Protein AF-A0A5C3P1W7-F1 (afdb_monomer)

Mean predicted aligned error: 14.36 Å

Radius of gyration: 23.78 Å; Cα contacts (8 Å, |Δi|>4): 185; chains: 1; bounding box: 47×32×97 Å

pLDDT: mean 70.29, std 18.57, range [37.0, 96.5]

Organism: NCBI:txid1314778

Structure (mmCIF, N/CA/C/O backbone):
data_AF-A0A5C3P1W7-F1
#
_entry.id   AF-A0A5C3P1W7-F1
#
loop_
_atom_site.group_PDB
_atom_site.id
_atom_site.type_symbol
_atom_site.label_atom_id
_atom_site.label_alt_id
_atom_site.label_comp_id
_atom_site.label_asym_id
_atom_site.label_entity_id
_atom_site.label_seq_id
_atom_site.pdbx_PDB_ins_code
_atom_site.Cartn_x
_atom_site.Cartn_y
_atom_site.Cartn_z
_atom_site.occupancy
_atom_site.B_iso_or_equiv
_atom_site.auth_seq_id
_atom_site.auth_comp_id
_atom_site.auth_asym_id
_atom_site.auth_atom_id
_atom_site.pdbx_PDB_model_num
ATOM 1 N N . MET A 1 1 ? -23.174 -15.021 49.043 1.00 41.97 1 MET A N 1
ATOM 2 C CA . MET A 1 1 ? -22.801 -13.733 48.425 1.00 41.97 1 MET A CA 1
ATOM 3 C C . MET A 1 1 ? -22.084 -14.076 47.130 1.00 41.97 1 MET A C 1
ATOM 5 O O . MET A 1 1 ? -20.875 -14.261 47.128 1.00 41.97 1 MET A O 1
ATOM 9 N N . GLU A 1 2 ? -22.850 -14.358 46.077 1.00 42.12 2 GLU A N 1
ATOM 10 C CA . GLU A 1 2 ? -22.291 -14.835 44.809 1.00 42.12 2 GLU A CA 1
ATOM 11 C C . GLU A 1 2 ? -21.774 -13.647 44.000 1.00 42.12 2 GLU A C 1
ATOM 13 O O . GLU A 1 2 ? -22.526 -12.762 43.597 1.00 42.12 2 GLU A O 1
ATOM 18 N N . LEU A 1 3 ? -20.458 -13.612 43.798 1.00 47.16 3 LEU A N 1
ATOM 19 C CA . LEU A 1 3 ? -19.804 -12.681 42.891 1.00 47.16 3 LEU A CA 1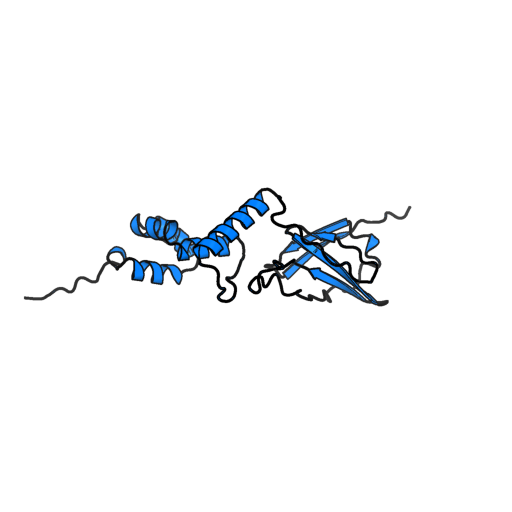
ATOM 20 C C . LEU A 1 3 ? -20.098 -13.134 41.458 1.00 47.16 3 LEU A C 1
ATOM 22 O O . LEU A 1 3 ? -19.344 -13.920 40.883 1.00 47.16 3 LEU A O 1
ATOM 26 N N . HIS A 1 4 ? -21.191 -12.644 40.873 1.00 50.31 4 HIS A N 1
ATOM 27 C CA . HIS A 1 4 ? -21.407 -12.747 39.434 1.00 50.31 4 HIS A CA 1
ATOM 28 C C . HIS A 1 4 ? -20.248 -12.047 38.711 1.00 50.31 4 HIS A C 1
ATOM 30 O O . HIS A 1 4 ? -20.208 -10.822 38.606 1.00 50.31 4 HIS A O 1
ATOM 36 N N . HIS A 1 5 ? -19.292 -12.831 38.210 1.00 58.75 5 HIS A N 1
ATOM 37 C CA . HIS A 1 5 ? -18.279 -12.359 37.273 1.00 58.75 5 HIS A CA 1
ATOM 38 C C . HIS A 1 5 ? -18.985 -11.953 35.979 1.00 58.75 5 HIS A C 1
ATOM 40 O O . HIS A 1 5 ? -19.260 -12.779 35.106 1.00 58.75 5 HIS A O 1
ATOM 46 N N . ARG A 1 6 ? -19.323 -10.667 35.872 1.00 70.31 6 ARG A N 1
ATOM 47 C CA . ARG A 1 6 ? -19.793 -10.070 34.626 1.00 70.31 6 ARG A CA 1
ATOM 48 C C . ARG A 1 6 ? -18.659 -10.230 33.615 1.00 70.31 6 ARG A C 1
ATOM 50 O O . ARG A 1 6 ? -17.555 -9.745 33.850 1.00 70.31 6 ARG A O 1
ATOM 57 N N . ARG A 1 7 ? -18.901 -10.961 32.524 1.00 64.25 7 ARG A N 1
ATOM 58 C CA . ARG A 1 7 ? -17.924 -11.039 31.433 1.00 64.25 7 ARG A CA 1
AT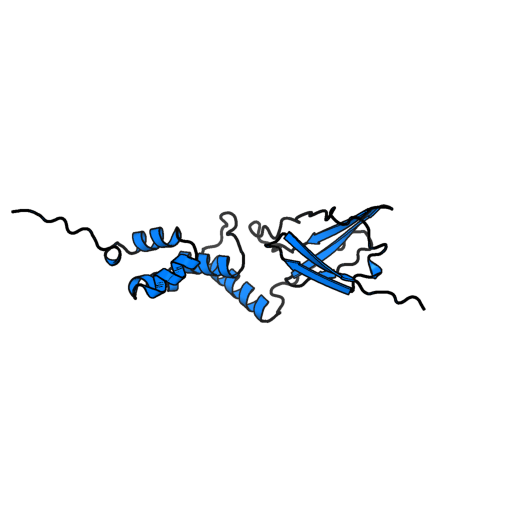OM 59 C C . ARG A 1 7 ? -17.713 -9.618 30.906 1.00 64.25 7 ARG A C 1
ATOM 61 O O . ARG A 1 7 ? -18.725 -8.962 30.642 1.00 64.25 7 ARG A O 1
ATOM 68 N N . PRO A 1 8 ? -16.463 -9.145 30.769 1.00 62.50 8 PRO A N 1
ATOM 69 C CA . PRO A 1 8 ? -16.220 -7.831 30.205 1.00 62.50 8 PRO A CA 1
ATOM 70 C C . PRO A 1 8 ? -16.803 -7.811 28.796 1.00 62.50 8 PRO A C 1
ATOM 72 O O . PRO A 1 8 ? -16.546 -8.706 27.983 1.00 62.50 8 PRO A O 1
ATOM 75 N N . VAL A 1 9 ? -17.647 -6.820 28.532 1.00 81.75 9 VAL A N 1
ATOM 76 C CA . VAL A 1 9 ? -18.176 -6.597 27.188 1.00 81.75 9 VAL A CA 1
ATOM 77 C C . VAL A 1 9 ? -16.981 -6.246 26.301 1.00 81.75 9 VAL A C 1
ATOM 79 O O . VAL A 1 9 ? -16.058 -5.579 26.755 1.00 81.75 9 VAL A O 1
ATOM 82 N N . PHE A 1 10 ? -16.955 -6.683 25.040 1.00 84.12 10 PHE A N 1
ATOM 83 C CA . PHE A 1 10 ? -15.825 -6.413 24.135 1.00 84.12 10 PHE A CA 1
ATOM 84 C C . PHE A 1 10 ? -15.417 -4.926 24.133 1.00 84.12 10 PHE A C 1
ATOM 86 O O . PHE A 1 10 ? -14.241 -4.589 24.190 1.00 84.12 10 PHE A O 1
ATOM 93 N N . SER A 1 11 ? -16.403 -4.027 24.194 1.00 80.31 11 SER A N 1
ATOM 94 C CA . SER A 1 11 ? -16.227 -2.576 24.282 1.00 80.31 11 SER A CA 1
ATOM 95 C C . SER A 1 11 ? -15.725 -2.044 25.630 1.00 80.31 11 SER A C 1
ATOM 97 O O . SER A 1 11 ? -15.621 -0.831 25.761 1.00 80.31 11 SER A O 1
ATOM 99 N N . GLU A 1 12 ? -15.469 -2.885 26.628 1.00 88.00 12 GLU A N 1
ATOM 100 C CA . GLU A 1 12 ? -14.908 -2.536 27.946 1.00 88.00 12 GLU A CA 1
ATOM 101 C C . GLU A 1 12 ? -13.419 -2.909 28.049 1.00 88.00 12 GLU A C 1
ATOM 103 O O . GLU A 1 12 ? -12.746 -2.495 28.989 1.00 88.00 12 GLU A O 1
ATOM 108 N N . LEU A 1 13 ? -12.878 -3.640 27.066 1.00 91.31 13 LEU A N 1
ATOM 109 C CA . LEU A 1 13 ? -11.451 -3.959 26.991 1.00 91.31 13 LEU A CA 1
ATOM 110 C C . LEU A 1 13 ? -10.587 -2.690 26.943 1.00 91.31 13 LEU A C 1
ATOM 112 O O . LEU A 1 13 ? -11.024 -1.641 26.461 1.00 91.31 13 LEU A O 1
ATOM 116 N N . ALA A 1 14 ? -9.344 -2.792 27.417 1.00 93.75 14 ALA A N 1
ATOM 117 C CA . ALA A 1 14 ? -8.348 -1.734 27.272 1.00 93.75 14 ALA A CA 1
ATOM 118 C C . ALA A 1 14 ? -8.080 -1.430 25.788 1.00 93.75 14 ALA A C 1
ATOM 120 O O . ALA A 1 14 ? -8.239 -2.297 24.924 1.00 93.75 14 ALA A O 1
ATOM 121 N N . THR A 1 15 ? -7.697 -0.190 25.487 1.00 94.31 15 THR A N 1
ATOM 122 C CA . THR A 1 15 ? -7.492 0.266 24.105 1.00 94.31 15 THR A CA 1
ATOM 123 C C . THR A 1 15 ? -6.413 -0.545 23.395 1.00 94.31 15 THR A C 1
ATOM 125 O O . THR A 1 15 ? -6.621 -0.949 22.260 1.00 94.31 15 THR A O 1
ATOM 128 N N . GLU A 1 16 ? -5.325 -0.888 24.078 1.00 94.06 16 GLU A N 1
ATOM 129 C CA . GLU A 1 16 ? -4.221 -1.681 23.534 1.00 94.06 16 GLU A CA 1
ATOM 130 C C . GLU A 1 16 ? -4.678 -3.085 23.122 1.00 94.06 16 GLU A C 1
ATOM 132 O O . GLU A 1 16 ? -4.253 -3.612 22.093 1.00 94.06 16 GLU A O 1
ATOM 137 N N . LEU A 1 17 ? -5.582 -3.688 23.903 1.00 95.12 17 LEU A N 1
ATOM 138 C CA . LEU A 1 17 ? -6.152 -4.999 23.592 1.00 95.12 17 LEU A CA 1
ATOM 139 C C . LEU A 1 17 ? -7.103 -4.919 22.402 1.00 95.12 17 LEU A C 1
ATOM 141 O O . LEU A 1 17 ? -7.063 -5.789 21.537 1.00 95.12 17 LEU A O 1
ATOM 145 N N . LEU A 1 18 ? -7.933 -3.874 22.339 1.00 95.25 18 LEU A N 1
ATOM 146 C CA . LEU A 1 18 ? -8.805 -3.647 21.191 1.00 95.25 18 LEU A CA 1
ATOM 147 C C . LEU A 1 18 ? -7.996 -3.419 19.921 1.00 95.25 18 LEU A C 1
ATOM 149 O O . LEU A 1 18 ? -8.260 -4.097 18.936 1.00 95.25 18 LEU A O 1
ATOM 153 N N . THR A 1 19 ? -6.997 -2.534 19.949 1.00 95.25 19 THR A N 1
ATOM 154 C CA . THR A 1 19 ? -6.104 -2.303 18.810 1.00 95.25 19 THR A CA 1
ATOM 155 C C . THR A 1 19 ? -5.480 -3.616 18.367 1.00 95.25 19 THR A C 1
ATOM 157 O O . THR A 1 19 ? -5.639 -3.974 17.209 1.00 95.25 19 THR A O 1
ATOM 160 N N . LYS A 1 20 ? -4.886 -4.391 19.286 1.00 95.50 20 LYS A N 1
ATOM 161 C CA . LYS A 1 20 ? -4.270 -5.679 18.947 1.00 95.50 20 LYS A CA 1
ATOM 162 C C . LYS A 1 20 ? -5.251 -6.646 18.282 1.00 95.50 20 LYS A C 1
ATOM 164 O O . LYS A 1 20 ? -4.897 -7.270 17.295 1.00 95.50 20 LYS A O 1
ATOM 169 N N . ILE A 1 21 ? -6.479 -6.761 18.791 1.00 95.75 21 ILE A N 1
ATOM 170 C CA . ILE A 1 21 ? -7.508 -7.624 18.188 1.00 95.75 21 ILE A CA 1
ATOM 171 C C . ILE A 1 21 ? -7.890 -7.123 16.792 1.00 95.75 21 ILE A C 1
ATOM 173 O O . ILE A 1 21 ? -7.999 -7.917 15.863 1.00 95.75 21 ILE A O 1
ATOM 177 N N . LEU A 1 22 ? -8.084 -5.812 16.637 1.00 96.25 22 LEU A N 1
ATOM 178 C CA . LEU A 1 22 ? -8.422 -5.200 15.355 1.00 96.25 22 LEU A CA 1
ATOM 179 C C . LEU A 1 22 ? -7.285 -5.368 14.333 1.00 96.25 22 LEU A C 1
ATOM 181 O O . LEU A 1 22 ? -7.562 -5.624 13.165 1.00 96.25 22 LEU A O 1
ATOM 185 N N . SER A 1 23 ? -6.020 -5.302 14.754 1.00 95.31 23 SER A N 1
ATOM 186 C CA . SER A 1 23 ? -4.855 -5.482 13.879 1.00 95.31 23 SER A CA 1
ATOM 187 C C . SER A 1 23 ? -4.818 -6.858 13.207 1.00 95.31 23 SER A C 1
ATOM 189 O O . SER A 1 23 ? -4.300 -6.968 12.095 1.00 95.31 23 SER A O 1
ATOM 191 N N . GLU A 1 24 ? -5.404 -7.886 13.825 1.00 96.19 24 GLU A N 1
ATOM 192 C CA . GLU A 1 24 ? -5.493 -9.246 13.271 1.00 96.19 24 GLU A CA 1
ATOM 193 C C . GLU A 1 24 ? -6.613 -9.404 12.227 1.00 96.19 24 GLU A C 1
ATOM 195 O O . GLU A 1 24 ? -6.631 -10.374 11.470 1.00 96.19 24 GLU A O 1
ATOM 200 N N . LEU A 1 25 ? -7.551 -8.456 12.143 1.00 95.88 25 LEU A N 1
ATOM 201 C CA . LEU A 1 25 ? -8.650 -8.511 11.179 1.00 95.88 25 LEU A CA 1
ATOM 202 C C . LEU A 1 25 ? -8.183 -8.112 9.774 1.00 95.88 25 LEU A C 1
ATOM 204 O O . LEU A 1 25 ? -7.250 -7.325 9.605 1.00 95.88 25 LEU A O 1
ATOM 208 N N . ASN A 1 26 ? -8.853 -8.626 8.742 1.00 92.69 26 ASN A N 1
ATOM 209 C CA . ASN A 1 26 ? -8.710 -8.084 7.389 1.00 92.69 26 ASN A CA 1
ATOM 210 C C . ASN A 1 26 ? -9.402 -6.707 7.289 1.00 92.69 26 ASN A C 1
ATOM 212 O O . ASN A 1 26 ? -10.219 -6.333 8.137 1.00 92.69 26 ASN A O 1
ATOM 216 N N . VAL A 1 27 ? -9.087 -5.941 6.243 1.00 92.94 27 VAL A N 1
ATOM 217 C CA . VAL A 1 27 ? -9.623 -4.581 6.077 1.00 92.94 27 VAL A CA 1
ATOM 218 C C . VAL A 1 27 ? -11.140 -4.575 5.879 1.00 92.94 27 VAL A C 1
ATOM 220 O O . VAL A 1 27 ? -11.825 -3.705 6.422 1.00 92.94 27 VAL A O 1
ATOM 223 N N . GLY A 1 28 ? -11.700 -5.589 5.215 1.00 93.69 28 GLY A N 1
ATOM 224 C CA . GLY A 1 28 ? -13.149 -5.766 5.099 1.00 93.69 28 GLY A CA 1
ATOM 225 C C . GLY A 1 28 ? -13.845 -5.832 6.463 1.00 93.69 28 GLY A C 1
ATOM 226 O O . GLY A 1 28 ? -14.814 -5.112 6.709 1.00 93.69 28 GLY A O 1
ATOM 227 N N . ASP A 1 29 ? -13.321 -6.617 7.395 1.00 95.94 29 ASP A N 1
ATOM 228 C CA . ASP A 1 29 ? -13.872 -6.737 8.743 1.00 95.94 29 ASP A CA 1
ATOM 229 C C . ASP A 1 29 ? -13.615 -5.481 9.588 1.00 95.94 29 ASP A C 1
ATOM 231 O O . ASP A 1 29 ? -14.515 -5.042 10.308 1.00 95.94 29 ASP A O 1
ATOM 235 N N . LEU A 1 30 ? -12.472 -4.806 9.420 1.00 96.12 30 LEU A N 1
ATOM 236 C CA . LEU A 1 30 ? -12.224 -3.495 10.037 1.00 96.12 30 LEU A CA 1
ATOM 237 C C . LEU A 1 30 ? -13.272 -2.453 9.626 1.00 96.12 30 LEU A C 1
ATOM 239 O O . LEU A 1 30 ? -13.799 -1.725 10.474 1.00 96.12 30 LEU A O 1
ATOM 243 N N . THR A 1 31 ? -13.637 -2.396 8.340 1.00 95.50 31 THR A N 1
ATOM 244 C CA . THR A 1 31 ? -14.680 -1.464 7.877 1.00 95.50 31 THR A CA 1
ATOM 245 C C . THR A 1 31 ? -16.048 -1.779 8.480 1.00 95.50 31 THR A C 1
ATOM 247 O O . THR A 1 31 ? -16.808 -0.860 8.796 1.00 95.50 31 THR A O 1
ATOM 250 N N . ARG A 1 32 ? -16.358 -3.059 8.722 1.00 96.44 32 ARG A N 1
ATOM 251 C CA . ARG A 1 32 ? -17.569 -3.469 9.447 1.00 96.44 32 ARG A CA 1
ATOM 252 C C . ARG A 1 32 ? -17.505 -3.042 10.911 1.00 96.44 32 ARG A C 1
ATOM 254 O O . ARG A 1 32 ? -18.485 -2.490 11.406 1.00 96.44 32 ARG A O 1
ATOM 261 N N . CYS A 1 33 ? -16.360 -3.195 11.581 1.00 94.81 33 CYS A N 1
ATOM 262 C CA . CYS A 1 33 ? -16.160 -2.756 12.966 1.00 94.81 33 CYS A CA 1
ATOM 263 C C . CYS A 1 33 ? -16.427 -1.256 13.161 1.00 94.81 33 CYS A C 1
ATOM 265 O O . CYS A 1 33 ? -17.047 -0.881 14.159 1.00 94.81 33 CYS A O 1
ATOM 267 N N . LYS A 1 34 ? -16.067 -0.402 12.189 1.00 95.25 34 LYS A N 1
ATOM 268 C CA . LYS A 1 34 ? -16.398 1.040 12.216 1.00 95.25 34 LYS A CA 1
ATOM 269 C C . LYS A 1 34 ? -17.899 1.314 12.348 1.00 95.25 34 LYS A C 1
ATOM 271 O O . LYS A 1 34 ? -18.298 2.348 12.871 1.00 95.25 34 LYS A O 1
ATOM 276 N N . ARG A 1 35 ? -18.745 0.398 11.875 1.00 96.00 35 ARG A N 1
ATOM 277 C CA . ARG A 1 35 ? -20.208 0.540 11.882 1.00 96.00 35 ARG A CA 1
ATOM 278 C C . ARG A 1 35 ? -20.867 -0.033 13.137 1.00 96.00 35 ARG A C 1
ATOM 280 O O . ARG A 1 35 ? -22.064 0.156 13.312 1.00 96.00 35 ARG A O 1
ATOM 287 N N . VAL A 1 36 ? -20.113 -0.726 13.995 1.00 94.56 36 VAL A N 1
ATOM 288 C CA . VAL A 1 36 ? -20.648 -1.375 15.203 1.00 94.56 36 VAL A CA 1
ATOM 289 C C . VAL A 1 36 ? -20.868 -0.361 16.322 1.00 94.56 36 VAL A C 1
ATOM 291 O O . VAL A 1 36 ? -21.953 -0.301 16.894 1.00 94.56 36 VAL A O 1
ATOM 294 N N . CYS A 1 37 ? -19.848 0.435 16.660 1.00 94.19 37 CYS A N 1
ATOM 295 C CA . CYS A 1 37 ? -19.968 1.469 17.688 1.00 94.19 37 CYS A CA 1
ATOM 296 C C . CYS A 1 37 ? -18.934 2.591 17.519 1.00 94.19 37 CYS A C 1
ATOM 298 O O . CYS A 1 37 ? -17.912 2.426 16.849 1.00 94.19 37 CYS A O 1
ATOM 300 N N . ARG A 1 38 ? -19.179 3.728 18.189 1.00 94.69 38 ARG A N 1
ATOM 301 C CA . ARG A 1 38 ? -18.319 4.920 18.108 1.00 94.69 38 ARG A CA 1
ATOM 302 C C . ARG A 1 38 ? -16.879 4.641 18.543 1.00 94.69 38 ARG A C 1
ATOM 304 O O . ARG A 1 38 ? -15.964 5.079 17.864 1.00 94.69 38 ARG A O 1
ATOM 311 N N . ARG A 1 39 ? -16.684 3.854 19.608 1.00 94.50 39 ARG A N 1
ATOM 312 C CA . ARG A 1 39 ? -15.351 3.513 20.134 1.00 94.50 39 ARG A CA 1
ATOM 313 C C . ARG A 1 39 ? -14.510 2.731 19.120 1.00 94.50 39 ARG A C 1
ATOM 315 O O . ARG A 1 39 ? -13.334 3.025 18.948 1.00 94.50 39 ARG A O 1
ATOM 322 N N . LEU A 1 40 ? -15.103 1.746 18.440 1.00 94.88 40 LEU A N 1
ATOM 323 C CA . LEU A 1 40 ? -14.394 0.981 17.409 1.00 94.88 40 LEU A CA 1
ATOM 324 C C . LEU A 1 40 ? -14.122 1.836 16.174 1.00 94.88 40 LEU A C 1
ATOM 326 O O . LEU A 1 40 ? -13.032 1.759 15.621 1.00 94.88 40 LEU A O 1
ATOM 330 N N . ASN A 1 41 ? -15.069 2.690 15.778 1.00 95.94 41 ASN A N 1
ATOM 331 C CA . ASN A 1 41 ? -14.823 3.656 14.713 1.00 95.94 41 ASN A CA 1
ATOM 332 C C . ASN A 1 41 ? -13.643 4.577 15.043 1.00 95.94 41 ASN A C 1
ATOM 334 O O . ASN A 1 41 ? -12.737 4.699 14.230 1.00 95.94 41 ASN A O 1
ATOM 338 N N . GLU A 1 42 ? -13.639 5.179 16.236 1.00 96.31 42 GLU A N 1
ATOM 339 C CA . GLU A 1 42 ? -12.565 6.052 16.718 1.00 96.31 42 GLU A CA 1
ATOM 340 C C . GLU A 1 42 ? -11.211 5.335 16.671 1.00 96.31 42 GLU A C 1
ATOM 342 O O . GLU A 1 42 ? -10.270 5.872 16.097 1.00 96.31 42 GLU A O 1
ATOM 347 N N . LEU A 1 43 ? -11.115 4.101 17.177 1.00 95.94 43 LEU A N 1
ATOM 348 C CA . LEU A 1 43 ? -9.869 3.329 17.117 1.00 95.94 43 LEU A CA 1
ATOM 349 C C . LEU A 1 43 ? -9.404 3.088 15.681 1.00 95.94 43 LEU A C 1
ATOM 351 O O . LEU A 1 43 ? -8.256 3.378 15.362 1.00 95.94 43 LEU A O 1
ATOM 355 N N . VAL A 1 44 ? -10.290 2.625 14.796 1.00 96.19 44 VAL A N 1
ATOM 356 C CA . VAL A 1 44 ? -9.920 2.310 13.407 1.00 96.19 44 VAL A CA 1
ATOM 357 C C . VAL A 1 44 ? -9.452 3.551 12.638 1.00 96.19 44 VAL A C 1
ATOM 359 O O . VAL A 1 44 ? -8.580 3.434 11.784 1.00 96.19 44 VAL A O 1
ATOM 362 N N . ILE A 1 45 ? -10.002 4.737 12.923 1.00 95.44 45 ILE A N 1
ATOM 363 C CA . ILE A 1 45 ? -9.633 5.970 12.204 1.00 95.44 45 ILE A CA 1
ATOM 364 C C . ILE A 1 45 ? -8.504 6.775 12.862 1.00 95.44 45 ILE A C 1
ATOM 366 O O . ILE A 1 45 ? -8.048 7.744 12.259 1.00 95.44 45 ILE A O 1
ATOM 370 N N . THR A 1 46 ? -8.083 6.438 14.085 1.00 95.31 46 THR A N 1
ATOM 371 C CA . THR A 1 46 ? -7.041 7.190 14.817 1.00 95.31 46 THR A CA 1
ATOM 372 C C . THR A 1 46 ? -5.781 6.380 15.085 1.00 95.31 46 THR A C 1
ATOM 374 O O . THR A 1 46 ? -4.699 6.965 15.161 1.00 95.31 46 THR A O 1
ATOM 377 N N . ASP A 1 47 ? -5.888 5.057 15.212 1.00 96.50 47 ASP A N 1
ATOM 378 C CA . ASP A 1 47 ? -4.734 4.201 15.446 1.00 96.50 47 ASP A CA 1
ATOM 379 C C . ASP A 1 47 ? -3.853 4.116 14.196 1.00 96.50 47 ASP A C 1
ATOM 381 O O . ASP A 1 47 ? -4.300 3.765 13.102 1.00 96.50 47 ASP A O 1
ATOM 385 N N . LEU A 1 48 ? -2.571 4.426 14.372 1.00 95.31 48 LEU A N 1
ATOM 386 C CA . LEU A 1 48 ? -1.617 4.529 13.274 1.00 95.31 48 LEU A CA 1
ATOM 387 C C . LEU A 1 48 ? -1.375 3.183 12.577 1.00 95.31 48 LEU A C 1
ATOM 389 O O . LEU A 1 48 ? -1.187 3.153 11.363 1.00 95.31 48 LEU A O 1
ATOM 393 N N . SER A 1 49 ? -1.396 2.076 13.326 1.00 94.25 49 SER A N 1
ATOM 394 C CA . SER A 1 49 ? -1.177 0.735 12.776 1.00 94.25 49 SER A CA 1
ATOM 395 C C . SER A 1 49 ? -2.369 0.263 11.951 1.00 94.25 49 SER A C 1
ATOM 397 O O . SER A 1 49 ? -2.184 -0.296 10.869 1.00 94.25 49 SER A O 1
ATOM 399 N N . LEU A 1 50 ? -3.588 0.562 12.410 1.00 96.44 50 LEU A N 1
ATOM 400 C CA . LEU A 1 50 ? -4.815 0.246 11.683 1.00 96.44 50 LEU A CA 1
ATOM 401 C C . LEU A 1 50 ? -4.933 1.093 10.414 1.00 96.44 50 LEU A C 1
ATOM 403 O O . LEU A 1 50 ? -5.185 0.543 9.345 1.00 96.44 50 LEU A O 1
ATOM 407 N N . LEU A 1 51 ? -4.671 2.401 10.505 1.00 95.56 51 LEU A N 1
ATOM 408 C CA . LEU A 1 51 ? -4.639 3.287 9.340 1.00 95.56 51 LEU A CA 1
ATOM 409 C C . LEU A 1 51 ? -3.608 2.824 8.309 1.00 95.56 51 LEU A C 1
ATOM 411 O O . LEU A 1 51 ? -3.926 2.729 7.128 1.00 95.56 51 LEU A O 1
ATOM 415 N N . TYR A 1 52 ? -2.394 2.494 8.751 1.00 94.62 52 TYR A N 1
ATOM 416 C CA . TYR A 1 52 ? -1.344 2.013 7.859 1.00 94.62 52 TYR A CA 1
ATOM 417 C C . TYR A 1 52 ? -1.730 0.716 7.149 1.00 94.62 52 TYR A C 1
ATOM 419 O O . TYR A 1 52 ? -1.568 0.609 5.935 1.00 94.62 52 TYR A O 1
ATOM 427 N N . LYS A 1 53 ? -2.311 -0.241 7.879 1.00 93.44 53 LYS A N 1
ATOM 428 C CA . LYS A 1 53 ? -2.828 -1.483 7.300 1.00 93.44 53 LYS A CA 1
ATOM 429 C C . LYS A 1 53 ? -3.908 -1.224 6.246 1.00 93.44 53 LYS A C 1
ATOM 431 O O . LYS A 1 53 ? -3.874 -1.845 5.190 1.00 93.44 53 LYS A O 1
ATOM 436 N N . MET A 1 54 ? -4.843 -0.313 6.516 1.00 92.94 54 MET A N 1
ATOM 437 C CA . MET A 1 54 ? -5.899 0.040 5.561 1.00 92.94 54 MET A CA 1
ATOM 438 C C . MET A 1 54 ? -5.341 0.697 4.294 1.00 92.94 54 MET A C 1
ATOM 440 O O . MET A 1 54 ? -5.795 0.390 3.200 1.00 92.94 54 MET A O 1
ATOM 444 N N . GLU A 1 55 ? -4.354 1.579 4.429 1.00 89.62 55 GLU A N 1
ATOM 445 C CA . GLU A 1 5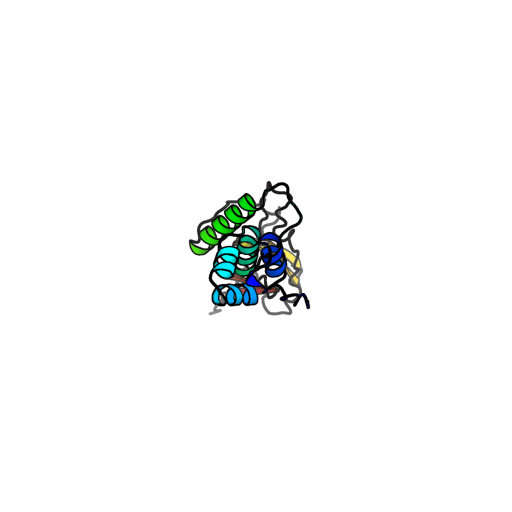5 ? -3.741 2.283 3.293 1.00 89.62 55 GLU A CA 1
ATOM 446 C C . GLU A 1 55 ? -2.888 1.350 2.429 1.00 89.62 55 GLU A C 1
ATOM 448 O O . GLU A 1 55 ? -2.838 1.512 1.212 1.00 89.62 55 GLU A O 1
ATOM 453 N N . LEU A 1 56 ? -2.238 0.354 3.043 1.00 86.81 56 LEU A N 1
ATOM 454 C CA . LEU A 1 56 ? -1.522 -0.696 2.317 1.00 86.81 56 LEU A CA 1
ATOM 455 C C . LEU A 1 56 ? -2.482 -1.554 1.490 1.00 86.81 56 LEU A C 1
ATOM 457 O O . LEU A 1 56 ? -2.234 -1.766 0.308 1.00 86.81 56 LEU A O 1
ATOM 461 N N . ASP A 1 57 ? -3.585 -1.995 2.095 1.00 85.44 57 ASP A N 1
ATOM 462 C CA . ASP A 1 57 ? -4.612 -2.805 1.433 1.00 85.44 57 ASP A CA 1
ATOM 463 C C . ASP A 1 57 ? -5.259 -2.053 0.261 1.00 85.44 57 ASP A C 1
ATOM 465 O O . ASP A 1 57 ? -5.322 -2.580 -0.845 1.00 85.44 57 ASP A O 1
ATOM 469 N N . LEU A 1 58 ? -5.623 -0.777 0.461 1.00 79.12 58 LEU A N 1
ATOM 470 C CA . LEU A 1 58 ? -6.146 0.091 -0.603 1.00 79.12 58 LEU A CA 1
ATOM 471 C C . LEU A 1 58 ? -5.166 0.269 -1.770 1.00 79.12 58 LEU A C 1
ATOM 473 O O . LEU A 1 58 ? -5.594 0.441 -2.908 1.00 79.12 58 LEU A O 1
ATOM 477 N N . ALA A 1 59 ? -3.862 0.251 -1.492 1.00 75.88 59 ALA A N 1
ATOM 478 C CA . ALA A 1 59 ? -2.818 0.398 -2.499 1.00 75.88 59 ALA A CA 1
ATOM 479 C C . ALA A 1 59 ? -2.369 -0.935 -3.131 1.00 75.88 59 ALA A C 1
ATOM 481 O O . ALA A 1 59 ? -1.445 -0.913 -3.952 1.00 75.88 59 ALA A O 1
ATOM 482 N N . GLY A 1 60 ? -2.942 -2.076 -2.722 1.00 73.62 60 GLY A N 1
ATOM 483 C CA . GLY A 1 60 ? -2.496 -3.406 -3.155 1.00 73.62 60 GLY A CA 1
ATOM 484 C C . GLY A 1 60 ? -1.062 -3.728 -2.710 1.00 73.62 60 GLY A C 1
ATOM 485 O O . GLY A 1 60 ? -0.295 -4.364 -3.434 1.00 73.62 60 GLY A O 1
ATOM 486 N N . MET A 1 61 ? -0.639 -3.218 -1.550 1.00 76.88 61 MET A N 1
ATOM 487 C CA . MET A 1 61 ? 0.742 -3.289 -1.066 1.00 76.88 61 MET A CA 1
ATOM 488 C C . MET A 1 61 ? 0.895 -4.180 0.163 1.00 76.88 61 MET A C 1
ATOM 490 O O . MET A 1 61 ? 0.050 -4.216 1.052 1.00 76.88 61 MET A O 1
ATOM 494 N N . ILE A 1 62 ? 2.043 -4.850 0.244 1.00 78.75 62 ILE A N 1
ATOM 495 C CA . ILE A 1 62 ? 2.459 -5.628 1.413 1.00 78.75 62 ILE A CA 1
ATOM 496 C C . ILE A 1 62 ? 3.557 -4.858 2.133 1.00 78.75 62 ILE A C 1
ATOM 498 O O . ILE A 1 62 ? 4.435 -4.271 1.493 1.00 78.75 62 ILE A O 1
ATOM 502 N N . ASP A 1 63 ? 3.512 -4.870 3.466 1.00 81.94 63 ASP A N 1
ATOM 503 C CA . ASP A 1 63 ? 4.548 -4.219 4.246 1.00 81.94 63 ASP A CA 1
ATOM 504 C C . ASP A 1 63 ? 5.911 -4.897 4.045 1.00 81.94 63 ASP A C 1
ATOM 506 O O . ASP A 1 63 ? 6.050 -6.115 4.169 1.00 81.94 63 ASP A O 1
ATOM 510 N N . GLY A 1 64 ? 6.922 -4.094 3.723 1.00 77.06 64 GLY A N 1
ATOM 511 C CA . GLY A 1 64 ? 8.289 -4.569 3.541 1.00 77.06 64 GLY A CA 1
ATOM 512 C C . GLY A 1 64 ? 8.970 -4.945 4.865 1.00 77.06 64 GLY A C 1
ATOM 513 O O . GLY A 1 64 ? 8.448 -4.646 5.944 1.00 77.06 64 GLY A O 1
ATOM 514 N N . PRO A 1 65 ? 10.168 -5.560 4.805 1.00 75.62 65 PRO A N 1
ATOM 515 C CA . PRO A 1 65 ? 10.952 -5.882 5.995 1.00 75.62 65 PRO A CA 1
ATOM 516 C C . PRO A 1 65 ? 11.175 -4.645 6.872 1.00 75.62 65 PRO A C 1
ATOM 518 O O . PRO A 1 65 ? 11.214 -3.515 6.378 1.00 75.62 65 PRO A O 1
ATOM 521 N N . ALA A 1 66 ? 11.336 -4.872 8.180 1.00 68.94 66 ALA A N 1
ATOM 522 C CA . ALA A 1 66 ? 11.519 -3.807 9.158 1.00 68.94 66 ALA A CA 1
ATOM 523 C C . ALA A 1 66 ? 12.676 -2.882 8.745 1.00 68.94 66 ALA A C 1
ATOM 525 O O . ALA A 1 66 ? 13.840 -3.279 8.707 1.00 68.94 66 ALA A O 1
ATOM 526 N N . GLY A 1 67 ? 12.321 -1.649 8.393 1.00 68.94 67 GLY A N 1
ATOM 527 C CA . GLY A 1 67 ? 13.258 -0.585 8.066 1.00 68.94 67 GLY A CA 1
ATOM 528 C C . GLY A 1 67 ? 13.577 0.298 9.262 1.00 68.94 67 GLY A C 1
ATOM 529 O O . GLY A 1 67 ? 12.967 0.183 10.319 1.00 68.94 67 GLY A O 1
ATOM 530 N N . GLY A 1 68 ? 14.480 1.258 9.061 1.00 72.12 68 GLY A N 1
ATOM 531 C CA . GLY A 1 68 ? 14.763 2.301 10.055 1.00 72.12 68 GLY A CA 1
ATOM 532 C C . GLY A 1 68 ? 13.724 3.430 10.119 1.00 72.12 68 GLY A C 1
ATOM 533 O O . GLY A 1 68 ? 13.870 4.335 10.934 1.00 72.12 68 GLY A O 1
ATOM 534 N N . ALA A 1 69 ? 12.705 3.429 9.254 1.00 78.19 69 ALA A N 1
ATOM 535 C CA . ALA A 1 69 ? 11.686 4.476 9.232 1.00 78.19 69 ALA A CA 1
ATOM 536 C C . ALA A 1 69 ? 10.550 4.167 10.215 1.00 78.19 69 ALA A C 1
ATOM 538 O O . ALA A 1 69 ? 9.986 3.073 10.188 1.00 78.19 69 ALA A O 1
ATOM 539 N N . ASP A 1 70 ? 10.181 5.160 11.024 1.00 89.38 70 ASP A N 1
ATOM 540 C CA . ASP A 1 70 ? 9.020 5.080 11.910 1.00 89.38 70 ASP A CA 1
ATOM 541 C C . ASP A 1 70 ? 7.709 4.890 11.126 1.00 89.38 70 ASP A C 1
ATOM 543 O O . ASP A 1 70 ? 7.564 5.361 9.993 1.00 89.38 70 ASP A O 1
ATOM 547 N N . LEU A 1 71 ? 6.729 4.229 11.747 1.00 90.44 71 LEU A N 1
ATOM 548 C CA . LEU A 1 71 ? 5.433 3.915 11.143 1.00 90.44 71 LEU A CA 1
ATOM 549 C C . LEU A 1 71 ? 4.710 5.159 10.609 1.00 90.44 71 LEU A C 1
ATOM 551 O O . LEU A 1 71 ? 4.079 5.091 9.554 1.00 90.44 71 LEU A O 1
ATOM 555 N N . ARG A 1 72 ? 4.835 6.310 11.283 1.00 92.12 72 ARG A N 1
ATOM 556 C CA . ARG A 1 72 ? 4.212 7.559 10.828 1.00 92.12 72 ARG A CA 1
ATOM 557 C C . ARG A 1 72 ? 4.789 8.008 9.495 1.00 92.12 72 ARG A C 1
ATOM 559 O O . ARG A 1 72 ? 4.040 8.306 8.571 1.00 92.12 72 ARG A O 1
ATOM 566 N N . VAL A 1 73 ? 6.114 7.974 9.383 1.00 88.62 73 VAL A N 1
ATOM 567 C CA . VAL A 1 73 ? 6.834 8.332 8.157 1.00 88.62 73 VAL A CA 1
ATOM 568 C C . VAL A 1 73 ? 6.461 7.377 7.023 1.00 88.62 73 VAL A C 1
ATOM 570 O O . VAL A 1 73 ? 6.298 7.801 5.880 1.00 88.62 73 VAL A O 1
ATOM 573 N N . ARG A 1 74 ? 6.292 6.083 7.320 1.00 88.88 74 ARG A N 1
ATOM 574 C CA . ARG A 1 74 ? 5.848 5.087 6.330 1.00 88.88 74 ARG A CA 1
ATOM 575 C C . ARG A 1 74 ? 4.444 5.396 5.813 1.00 88.88 74 ARG A C 1
ATOM 577 O O . ARG A 1 74 ? 4.234 5.361 4.603 1.00 88.88 74 ARG A O 1
ATOM 584 N N . LEU A 1 75 ? 3.513 5.733 6.706 1.00 92.19 75 LEU A N 1
ATOM 585 C CA . LEU A 1 75 ? 2.148 6.110 6.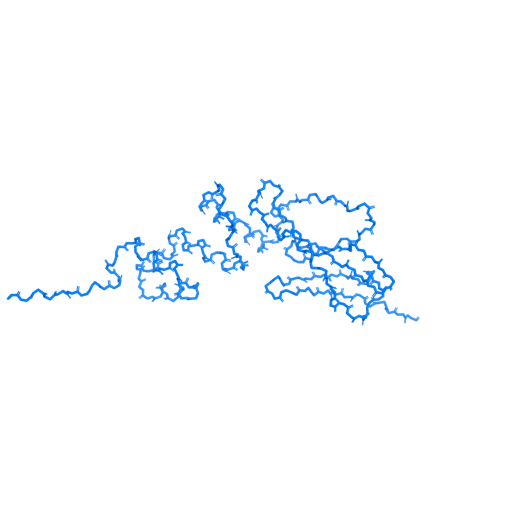339 1.00 92.19 75 LEU A CA 1
ATOM 586 C C . LEU A 1 75 ? 2.109 7.399 5.505 1.00 92.19 75 LEU A C 1
ATOM 588 O O . LEU A 1 75 ? 1.427 7.443 4.485 1.00 92.19 75 LEU A O 1
ATOM 592 N N . GLU A 1 76 ? 2.854 8.432 5.899 1.00 90.56 76 GLU A N 1
ATOM 593 C CA . GLU A 1 76 ? 2.939 9.693 5.148 1.00 90.56 76 GLU A CA 1
ATOM 594 C C . GLU A 1 76 ? 3.475 9.471 3.730 1.00 90.56 76 GLU A C 1
ATOM 596 O O . GLU A 1 76 ? 2.899 9.964 2.762 1.00 90.56 76 GLU A O 1
ATOM 601 N N . ARG A 1 77 ? 4.529 8.658 3.588 1.00 85.25 77 ARG A N 1
ATOM 602 C CA . ARG A 1 77 ? 5.079 8.285 2.277 1.00 85.25 77 ARG A CA 1
ATOM 603 C C . ARG A 1 77 ? 4.080 7.508 1.427 1.00 85.25 77 ARG A C 1
ATOM 605 O O . ARG A 1 77 ? 3.986 7.763 0.230 1.00 85.25 77 ARG A O 1
ATOM 612 N N . LEU A 1 78 ? 3.341 6.575 2.028 1.00 85.00 78 LEU A N 1
ATOM 613 C CA . LEU A 1 78 ? 2.322 5.799 1.324 1.00 85.00 78 LEU A CA 1
ATOM 614 C C . LEU A 1 78 ? 1.192 6.697 0.807 1.00 85.00 78 LEU A C 1
ATOM 616 O O . LEU A 1 78 ? 0.808 6.583 -0.352 1.00 85.00 78 LEU A O 1
ATOM 620 N N . ARG A 1 79 ? 0.725 7.647 1.623 1.00 88.06 79 ARG A N 1
ATOM 621 C CA . ARG A 1 79 ? -0.299 8.619 1.218 1.00 88.06 79 ARG A CA 1
ATOM 622 C C . ARG A 1 79 ? 0.174 9.546 0.113 1.00 88.06 79 ARG A C 1
ATOM 624 O O . ARG A 1 79 ? -0.518 9.669 -0.887 1.00 88.06 79 ARG A O 1
ATOM 631 N N . ALA A 1 80 ? 1.364 10.130 0.253 1.00 83.38 80 ALA A N 1
ATOM 632 C CA . ALA A 1 80 ? 1.943 10.980 -0.787 1.00 83.38 80 ALA A CA 1
ATOM 633 C C . ALA A 1 80 ? 2.102 10.217 -2.112 1.00 83.38 80 ALA A C 1
ATOM 635 O O . ALA A 1 80 ? 1.859 10.756 -3.188 1.00 83.38 80 ALA A O 1
ATOM 636 N N . ARG A 1 81 ? 2.464 8.931 -2.035 1.00 81.00 81 ARG A N 1
ATOM 637 C CA . ARG A 1 81 ? 2.512 8.051 -3.201 1.00 81.00 81 ARG A CA 1
ATOM 638 C C . ARG A 1 81 ? 1.130 7.837 -3.823 1.00 81.00 81 ARG A C 1
ATOM 640 O O . ARG A 1 81 ? 1.021 7.928 -5.042 1.00 81.00 81 ARG A O 1
ATOM 647 N N . ASN A 1 82 ? 0.116 7.517 -3.023 1.00 76.50 82 ASN A N 1
ATOM 648 C CA . ASN A 1 82 ? -1.244 7.284 -3.517 1.00 76.50 82 ASN A CA 1
ATOM 649 C C . ASN A 1 82 ? -1.841 8.568 -4.125 1.00 76.50 82 ASN A C 1
ATOM 651 O O . ASN A 1 82 ? -2.423 8.524 -5.198 1.00 76.50 82 ASN A O 1
ATOM 655 N N . GLU A 1 83 ? -1.598 9.730 -3.521 1.00 79.31 83 GLU A N 1
ATOM 656 C CA . GLU A 1 83 ? -2.034 11.021 -4.063 1.00 79.31 83 GLU A CA 1
ATOM 657 C C . GLU A 1 83 ? -1.352 11.351 -5.399 1.00 79.31 83 GLU A C 1
ATOM 659 O O . GLU A 1 83 ? -2.009 11.733 -6.367 1.00 79.31 83 GLU A O 1
ATOM 664 N N . ALA A 1 84 ? -0.033 11.157 -5.488 1.00 69.56 84 ALA A N 1
ATOM 665 C CA . ALA A 1 84 ? 0.704 11.367 -6.732 1.00 69.56 84 ALA A CA 1
ATOM 666 C C . ALA A 1 84 ? 0.211 10.439 -7.854 1.00 69.56 84 ALA A C 1
ATOM 668 O O . ALA A 1 84 ? 0.153 10.847 -9.015 1.00 69.56 84 ALA A O 1
ATOM 669 N N . TRP A 1 85 ? -0.183 9.213 -7.499 1.00 69.19 85 TRP A N 1
ATOM 670 C CA . TRP A 1 85 ? -0.814 8.271 -8.417 1.00 69.19 85 TRP A CA 1
ATOM 671 C C . TRP A 1 85 ? -2.145 8.799 -8.952 1.00 69.19 85 TRP A C 1
ATOM 673 O O . TRP A 1 85 ? -2.329 8.850 -10.168 1.00 69.19 85 TRP A O 1
ATOM 683 N N . ASP A 1 86 ? -3.031 9.249 -8.065 1.00 66.06 86 ASP A N 1
ATOM 684 C CA . ASP A 1 86 ? -4.355 9.759 -8.435 1.00 66.06 86 ASP A CA 1
ATOM 685 C C . ASP A 1 86 ? -4.272 11.035 -9.288 1.00 66.06 86 ASP A C 1
ATOM 687 O O . ASP A 1 86 ? -5.106 11.260 -10.166 1.00 66.06 86 ASP A O 1
ATOM 691 N N . MET A 1 87 ? -3.241 11.859 -9.074 1.00 71.62 87 MET A N 1
ATOM 692 C CA . MET A 1 87 ? -2.999 13.085 -9.843 1.00 71.62 87 MET A CA 1
ATOM 693 C C . MET A 1 87 ? -2.169 12.871 -11.119 1.00 71.62 87 MET A C 1
ATOM 695 O O . MET A 1 87 ? -1.992 13.811 -11.894 1.00 71.62 87 MET A O 1
ATOM 699 N N . GLY A 1 88 ? -1.628 11.669 -11.344 1.00 56.44 88 GLY A N 1
ATOM 700 C CA . GLY A 1 88 ? -0.729 11.384 -12.467 1.00 56.44 88 GLY A CA 1
ATOM 701 C C . GLY A 1 88 ? 0.598 12.153 -12.414 1.00 56.44 88 GLY A C 1
ATOM 702 O O . GLY A 1 88 ? 1.241 12.346 -13.447 1.00 56.44 88 GLY A O 1
ATOM 703 N N . LEU A 1 89 ? 1.011 12.613 -11.231 1.00 59.41 89 LEU A N 1
ATOM 704 C CA . LEU A 1 89 ? 2.241 13.377 -11.046 1.00 59.41 89 LEU A CA 1
ATOM 705 C C . LEU A 1 89 ? 3.401 12.434 -10.700 1.00 59.41 89 LEU A C 1
ATOM 707 O O . LEU A 1 89 ? 3.276 11.603 -9.797 1.00 59.41 89 LEU A O 1
ATOM 711 N N . PRO A 1 90 ? 4.558 12.550 -11.373 1.00 56.56 90 PRO A N 1
ATOM 712 C CA . PRO A 1 90 ? 5.714 11.741 -11.028 1.00 56.56 90 PRO A CA 1
ATOM 713 C C . PRO A 1 90 ? 6.237 12.164 -9.653 1.00 56.56 90 PRO A C 1
ATOM 715 O O . PRO A 1 90 ? 6.746 13.270 -9.486 1.00 56.56 90 PRO A O 1
ATOM 718 N N . LEU A 1 91 ? 6.138 11.272 -8.664 1.00 57.50 91 LEU A N 1
ATOM 719 C CA . LEU A 1 91 ? 6.706 11.524 -7.336 1.00 57.50 91 LEU A CA 1
ATOM 720 C C . LEU A 1 91 ? 8.243 11.555 -7.387 1.00 57.50 91 LEU A C 1
ATOM 722 O O . LEU A 1 91 ? 8.877 12.312 -6.656 1.00 57.50 91 LEU A O 1
ATOM 726 N N . HIS A 1 92 ? 8.836 10.750 -8.276 1.00 57.38 92 HIS A N 1
ATOM 727 C CA . HIS A 1 92 ? 10.279 10.646 -8.465 1.00 57.38 92 HIS A CA 1
ATOM 728 C C . HIS A 1 92 ? 10.635 10.449 -9.935 1.00 57.38 92 HIS A C 1
ATOM 730 O O . HIS A 1 92 ? 9.977 9.695 -10.652 1.00 57.38 92 HIS A O 1
ATOM 736 N N . THR A 1 93 ? 11.738 11.073 -10.340 1.00 59.03 93 THR A N 1
ATOM 737 C CA . THR A 1 93 ? 12.383 10.840 -11.630 1.00 59.03 93 THR A CA 1
ATOM 738 C C . THR A 1 93 ? 13.635 10.016 -11.383 1.00 59.03 93 THR A C 1
ATOM 740 O O . THR A 1 93 ? 14.536 10.458 -10.672 1.00 59.03 93 THR A O 1
ATOM 743 N N . VAL A 1 94 ? 13.691 8.814 -11.952 1.00 57.12 94 VAL A N 1
ATOM 744 C CA . VAL A 1 94 ? 14.871 7.948 -11.885 1.00 57.12 94 VAL A CA 1
ATOM 745 C C . VAL A 1 94 ? 15.546 7.960 -13.246 1.00 57.12 94 VAL A C 1
ATOM 747 O O . VAL A 1 94 ? 14.910 7.688 -14.262 1.00 57.12 94 VAL A O 1
ATOM 750 N N . MET A 1 95 ? 16.842 8.261 -13.259 1.00 57.50 95 MET A N 1
ATOM 751 C CA . MET A 1 95 ? 17.666 8.086 -14.449 1.00 57.50 95 MET A CA 1
ATOM 752 C C . MET A 1 95 ? 18.036 6.611 -14.553 1.00 57.50 95 MET A C 1
ATOM 754 O O . MET A 1 95 ? 18.831 6.108 -13.761 1.00 57.50 95 MET A O 1
ATOM 758 N N . LEU A 1 96 ? 17.439 5.910 -15.513 1.00 57.28 96 LEU A N 1
ATOM 759 C CA . LEU A 1 96 ? 17.850 4.551 -15.835 1.00 57.28 96 LEU A CA 1
ATOM 760 C C . LEU A 1 96 ? 19.133 4.622 -16.662 1.00 57.28 96 LEU A C 1
ATOM 762 O O . LEU A 1 96 ? 19.201 5.354 -17.651 1.00 57.28 96 LEU A O 1
ATOM 766 N N . GLN A 1 97 ? 20.152 3.861 -16.261 1.00 56.53 97 GLN A N 1
ATOM 767 C CA . GLN A 1 97 ? 21.249 3.571 -17.174 1.00 56.53 97 GLN A CA 1
ATOM 768 C C . GLN A 1 97 ? 20.658 2.718 -18.292 1.00 56.53 97 GLN A C 1
ATOM 770 O O . GLN A 1 97 ? 20.153 1.624 -18.031 1.00 56.53 97 GLN A O 1
ATOM 775 N N . SER A 1 98 ? 20.641 3.263 -19.512 1.00 49.62 98 SER A N 1
ATOM 776 C CA . SER A 1 98 ? 20.278 2.482 -20.692 1.00 49.62 98 SER A CA 1
ATOM 777 C C . SER A 1 98 ? 21.134 1.222 -20.688 1.00 49.62 98 SER A C 1
ATOM 779 O O . SER A 1 98 ? 22.340 1.335 -20.450 1.00 49.62 98 SER A O 1
ATOM 781 N N . PRO A 1 99 ? 20.563 0.041 -20.959 1.00 53.72 99 PRO A N 1
ATOM 782 C CA . PRO A 1 99 ? 21.394 -1.100 -21.277 1.00 53.72 99 PRO A CA 1
ATOM 783 C C . PRO A 1 99 ? 22.324 -0.734 -22.443 1.00 53.72 99 PRO A C 1
ATOM 785 O O . PRO A 1 99 ? 21.939 0.055 -23.311 1.00 53.72 99 PRO A O 1
ATOM 788 N N . ASP A 1 100 ? 23.529 -1.306 -22.484 1.00 54.19 100 ASP A N 1
ATOM 789 C CA . ASP A 1 100 ? 24.528 -1.070 -23.547 1.00 54.19 100 ASP A CA 1
ATOM 790 C C . ASP A 1 100 ? 24.073 -1.557 -24.945 1.00 54.19 100 ASP A C 1
ATOM 792 O O . ASP A 1 100 ? 24.827 -1.516 -25.916 1.00 54.19 100 ASP A O 1
ATOM 796 N N . TYR A 1 101 ? 22.832 -2.029 -25.063 1.00 54.03 101 TYR A N 1
ATOM 797 C CA . TYR A 1 101 ? 22.189 -2.493 -26.282 1.00 54.03 101 TYR A CA 1
ATOM 798 C C . TYR A 1 101 ? 20.989 -1.601 -26.630 1.00 54.03 101 TYR A C 1
ATOM 800 O O . TYR A 1 101 ? 20.288 -1.090 -25.752 1.00 54.03 101 TYR A O 1
ATOM 808 N N . SER A 1 102 ? 20.758 -1.399 -27.932 1.00 55.22 102 SER A N 1
ATOM 809 C CA . SER A 1 102 ? 19.683 -0.562 -28.477 1.00 55.22 102 SER A CA 1
ATOM 810 C C . SER A 1 102 ? 18.313 -1.126 -28.100 1.00 55.22 102 SER A C 1
ATOM 812 O O . SER A 1 102 ? 17.743 -1.940 -28.822 1.00 55.22 102 SER A O 1
ATOM 814 N N . THR A 1 103 ? 17.801 -0.707 -26.950 1.00 61.41 103 THR A N 1
ATOM 815 C CA . THR A 1 103 ? 16.565 -1.236 -26.384 1.00 61.41 103 THR A CA 1
ATOM 816 C C . THR A 1 103 ? 15.478 -0.186 -26.457 1.00 61.41 103 THR A C 1
ATOM 818 O O . THR A 1 103 ? 15.659 0.935 -25.982 1.00 61.41 103 THR A O 1
ATOM 821 N N . SER A 1 104 ? 14.328 -0.552 -27.014 1.00 67.94 104 SER A N 1
ATOM 822 C CA . SER A 1 104 ? 13.133 0.278 -26.894 1.00 67.94 104 SER A CA 1
ATOM 823 C C . SER A 1 104 ? 12.580 0.148 -25.476 1.00 67.94 104 SER A C 1
ATOM 825 O O . SER A 1 104 ? 12.359 -0.960 -24.990 1.00 67.94 104 SER A O 1
ATOM 827 N N . VAL A 1 105 ? 12.394 1.283 -24.799 1.00 67.75 105 VAL A N 1
ATOM 828 C CA . VAL A 1 105 ? 11.792 1.340 -23.464 1.00 67.75 105 VAL A CA 1
ATOM 829 C C . VAL A 1 105 ? 10.380 1.885 -23.603 1.00 67.75 105 VAL A C 1
ATOM 831 O O . VAL A 1 105 ? 10.183 3.022 -24.031 1.00 67.75 105 VAL A O 1
ATOM 834 N N . TRP A 1 106 ? 9.397 1.087 -23.205 1.00 72.50 106 TRP A N 1
ATOM 835 C CA . TRP A 1 106 ? 7.998 1.486 -23.176 1.00 72.50 106 TRP A CA 1
ATOM 836 C C . TRP A 1 106 ? 7.577 1.796 -21.746 1.00 72.50 106 TRP A C 1
ATOM 838 O O . TRP A 1 106 ? 7.728 0.979 -20.834 1.00 72.50 106 TRP A O 1
ATOM 848 N N . GLN A 1 107 ? 7.009 2.982 -21.552 1.00 69.62 107 GLN A N 1
ATOM 849 C CA . GLN A 1 107 ? 6.373 3.340 -20.296 1.00 69.62 107 GLN A CA 1
ATOM 850 C C . GLN A 1 107 ? 4.998 2.675 -20.230 1.00 69.62 107 GLN A C 1
ATOM 852 O O . GLN A 1 107 ? 4.117 2.950 -21.045 1.00 69.62 107 GLN A O 1
ATOM 857 N N . CYS A 1 108 ? 4.817 1.807 -19.244 1.00 69.31 108 CYS A N 1
ATOM 858 C CA . CYS A 1 108 ? 3.520 1.255 -18.902 1.00 69.31 108 CYS A CA 1
ATOM 859 C C . CYS A 1 108 ? 2.844 2.135 -17.848 1.00 69.31 108 CYS A C 1
ATOM 861 O O . CYS A 1 108 ? 3.491 2.843 -17.064 1.00 69.31 108 CYS A O 1
ATOM 863 N N . THR A 1 109 ? 1.517 2.067 -17.800 1.00 66.06 109 THR A N 1
ATOM 864 C CA . THR A 1 109 ? 0.754 2.674 -16.707 1.00 66.06 109 THR A CA 1
ATOM 865 C C . THR A 1 109 ? 1.257 2.155 -15.361 1.00 66.06 109 THR A C 1
ATOM 867 O O . THR A 1 109 ? 1.596 0.984 -15.200 1.00 66.06 109 THR A O 1
ATOM 870 N N . GLY A 1 110 ? 1.351 3.064 -14.396 1.00 60.53 110 GLY A N 1
ATOM 871 C CA . GLY A 1 110 ? 1.748 2.733 -13.036 1.00 60.53 110 GLY A CA 1
ATOM 872 C C . GLY A 1 110 ? 3.241 2.750 -12.713 1.00 60.53 110 GLY A C 1
ATOM 873 O O . GLY A 1 110 ? 3.660 2.167 -11.710 1.00 60.53 110 GLY A O 1
ATOM 874 N N . GLY A 1 111 ? 4.047 3.430 -13.533 1.00 64.06 111 GLY A N 1
ATOM 875 C CA . GLY A 1 111 ? 5.486 3.588 -13.288 1.00 64.06 111 GLY A CA 1
ATOM 876 C C . GLY A 1 111 ? 6.286 2.313 -13.553 1.00 64.06 111 GLY A C 1
ATOM 877 O O . GLY A 1 111 ? 7.393 2.155 -13.041 1.00 64.06 111 GLY A O 1
ATOM 878 N N . PHE A 1 112 ? 5.708 1.399 -14.327 1.00 70.88 112 PHE A N 1
ATOM 879 C CA . PHE A 1 112 ? 6.392 0.236 -14.857 1.00 70.88 112 PHE A CA 1
ATOM 880 C C . PHE A 1 112 ? 7.047 0.589 -16.191 1.00 70.88 112 PHE A C 1
ATOM 882 O O . PHE A 1 112 ? 6.481 1.308 -17.012 1.00 70.88 112 PHE A O 1
ATOM 889 N N . PHE A 1 113 ? 8.229 0.041 -16.415 1.00 70.69 113 PHE A N 1
ATOM 890 C CA . PHE A 1 113 ? 8.954 0.118 -17.670 1.00 70.69 113 PHE A CA 1
ATOM 891 C C . PHE A 1 113 ? 9.030 -1.279 -18.252 1.00 70.69 113 PHE A C 1
ATOM 893 O O . PHE A 1 113 ? 9.375 -2.231 -17.557 1.00 70.69 113 PHE A O 1
ATOM 900 N N . LEU A 1 114 ? 8.707 -1.394 -19.525 1.00 73.44 114 LEU A N 1
ATOM 901 C CA . LEU A 1 114 ? 8.904 -2.604 -20.294 1.00 73.44 114 LEU A CA 1
ATOM 902 C C . LEU A 1 114 ? 10.068 -2.344 -21.239 1.00 73.44 114 LEU A C 1
ATOM 904 O O . LEU A 1 114 ? 10.101 -1.303 -21.891 1.00 73.44 114 LEU A O 1
ATOM 908 N N . TYR A 1 115 ? 11.022 -3.257 -21.306 1.00 72.38 115 TYR A N 1
ATOM 909 C CA . TYR A 1 115 ? 12.103 -3.167 -22.276 1.00 72.38 115 TYR A CA 1
ATOM 910 C C . TYR A 1 115 ? 12.551 -4.558 -22.713 1.00 72.38 115 TYR A C 1
ATOM 912 O O . TYR A 1 115 ? 12.317 -5.549 -22.024 1.00 72.38 115 TYR A O 1
ATOM 920 N N . GLU A 1 116 ? 13.145 -4.644 -23.894 1.00 72.62 116 GLU A N 1
ATOM 921 C CA . GLU A 1 116 ? 13.671 -5.893 -24.444 1.00 72.62 116 GLU A CA 1
ATOM 922 C C . GLU A 1 116 ? 15.002 -6.248 -23.760 1.00 72.62 116 GLU A C 1
ATOM 924 O O . GLU A 1 116 ? 15.875 -5.402 -23.632 1.00 72.62 116 GLU A O 1
ATOM 929 N N . GLU A 1 117 ? 15.172 -7.479 -23.278 1.00 68.62 117 GLU A N 1
ATOM 930 C CA . GLU A 1 117 ? 16.445 -7.935 -22.683 1.00 68.62 117 GLU A CA 1
ATOM 931 C C . GLU A 1 117 ? 17.262 -8.783 -23.669 1.00 68.62 117 GLU A C 1
ATOM 933 O O . GLU A 1 117 ? 18.483 -8.879 -23.552 1.00 68.62 117 GLU A O 1
ATOM 938 N N . GLY A 1 118 ? 16.604 -9.367 -24.674 1.00 62.47 118 GLY A N 1
ATOM 939 C CA . GLY A 1 118 ? 17.271 -10.067 -25.763 1.00 62.47 118 GLY A CA 1
ATOM 940 C C . GLY A 1 118 ? 16.310 -10.699 -26.765 1.00 62.47 118 GLY A C 1
ATOM 941 O O . GLY A 1 118 ? 15.186 -11.092 -26.435 1.00 62.47 118 GLY A O 1
ATOM 942 N N . THR A 1 119 ? 16.803 -10.846 -27.991 1.00 60.94 119 THR A N 1
ATOM 943 C CA . THR A 1 119 ? 16.123 -11.498 -29.111 1.00 60.94 119 THR A CA 1
ATOM 944 C C . THR A 1 119 ? 16.933 -12.700 -29.591 1.00 60.94 119 THR A C 1
ATOM 946 O O . THR A 1 119 ? 18.122 -12.614 -29.888 1.00 60.94 119 THR A O 1
ATOM 949 N N . THR A 1 120 ? 16.276 -13.854 -29.669 1.00 60.38 120 THR A N 1
ATOM 950 C CA . THR A 1 120 ? 16.739 -15.010 -30.453 1.00 60.38 120 THR A CA 1
ATOM 951 C C . THR A 1 120 ? 15.777 -15.211 -31.618 1.00 60.38 120 THR A C 1
ATOM 953 O O . THR A 1 120 ? 14.660 -14.702 -31.564 1.00 60.38 120 THR A O 1
ATOM 956 N N . ALA A 1 121 ? 16.182 -15.956 -32.652 1.00 57.28 121 ALA A N 1
ATOM 957 C CA . ALA A 1 121 ? 15.377 -16.150 -33.864 1.00 57.28 121 ALA A CA 1
ATOM 958 C C . ALA A 1 121 ? 13.924 -16.601 -33.590 1.00 57.28 121 ALA A C 1
ATOM 960 O O . ALA A 1 121 ? 13.034 -16.224 -34.345 1.00 57.28 121 ALA A O 1
ATOM 961 N N . ASP A 1 122 ? 13.691 -17.327 -32.489 1.00 55.38 122 ASP A N 1
ATOM 962 C CA . ASP A 1 122 ? 12.378 -17.882 -32.140 1.00 55.38 122 ASP A CA 1
ATOM 963 C C . ASP A 1 122 ? 11.773 -17.328 -30.837 1.00 55.38 122 ASP A C 1
ATOM 965 O O . ASP A 1 122 ? 10.596 -17.564 -30.573 1.00 55.38 122 ASP A O 1
ATOM 969 N N . ASN A 1 123 ? 12.539 -16.602 -30.009 1.00 55.91 123 ASN A N 1
ATOM 970 C CA . ASN A 1 123 ? 12.068 -16.117 -28.707 1.00 55.91 123 ASN A CA 1
ATOM 971 C C . ASN A 1 123 ? 12.492 -14.674 -28.437 1.00 55.91 123 ASN A C 1
ATOM 973 O O . ASN A 1 123 ? 13.676 -14.333 -28.517 1.00 55.91 123 ASN A O 1
ATOM 977 N N . MET A 1 124 ? 11.522 -13.878 -27.994 1.00 62.53 124 MET A N 1
ATOM 978 C CA . MET A 1 124 ? 11.711 -12.518 -27.510 1.00 62.53 124 MET A CA 1
ATOM 979 C C . MET A 1 124 ? 11.549 -12.471 -25.994 1.00 62.53 124 MET A C 1
ATOM 981 O O . MET A 1 124 ? 10.522 -12.899 -25.466 1.00 62.53 124 MET A O 1
ATOM 985 N N . GLN A 1 125 ? 12.558 -11.951 -25.293 1.00 65.75 125 GLN A N 1
ATOM 986 C CA . GLN A 1 125 ? 12.501 -11.770 -23.845 1.00 65.75 125 GLN A CA 1
ATOM 987 C C . GLN A 1 125 ? 12.247 -10.305 -23.510 1.00 65.75 125 GLN A C 1
ATOM 989 O O . GLN A 1 125 ? 13.082 -9.434 -23.752 1.00 65.75 125 GLN A O 1
ATOM 994 N N . LEU A 1 126 ? 11.076 -10.050 -22.934 1.00 68.88 126 LEU A N 1
ATOM 995 C CA . LEU A 1 126 ? 10.735 -8.761 -22.354 1.00 68.88 126 LEU A CA 1
ATOM 996 C C . LEU A 1 126 ? 11.027 -8.775 -20.860 1.00 68.88 126 LEU A C 1
ATOM 998 O O . LEU A 1 126 ? 10.727 -9.749 -20.166 1.00 68.88 126 LEU A O 1
ATOM 1002 N N . LYS A 1 127 ? 11.550 -7.657 -20.374 1.00 69.19 127 LYS A N 1
ATOM 1003 C CA . LYS A 1 127 ? 11.793 -7.402 -18.967 1.00 69.19 127 LYS A CA 1
ATOM 1004 C C . LYS A 1 127 ? 10.874 -6.300 -18.485 1.00 69.19 127 LYS A C 1
ATOM 1006 O O . LYS A 1 127 ? 10.882 -5.178 -18.992 1.00 69.19 127 LYS A O 1
ATOM 1011 N N . LEU A 1 128 ? 10.077 -6.648 -17.484 1.00 69.12 128 LEU A N 1
ATOM 1012 C CA . LEU A 1 128 ? 9.271 -5.699 -16.744 1.00 69.12 128 LEU A CA 1
ATOM 1013 C C . LEU A 1 128 ? 10.094 -5.168 -15.571 1.00 69.12 128 LEU A C 1
ATOM 1015 O O . LEU A 1 128 ? 10.531 -5.916 -14.701 1.00 69.12 128 LEU A O 1
ATOM 1019 N N . HIS A 1 129 ? 10.284 -3.861 -15.530 1.00 66.44 129 HIS A N 1
ATOM 1020 C CA . HIS A 1 129 ? 11.017 -3.183 -14.481 1.00 66.44 129 HIS A CA 1
ATOM 1021 C C . HIS A 1 129 ? 10.121 -2.191 -13.754 1.00 66.44 129 HIS A C 1
ATOM 1023 O O . HIS A 1 129 ? 9.486 -1.333 -14.361 1.00 66.44 129 HIS A O 1
ATOM 1029 N N . ARG A 1 130 ? 10.108 -2.276 -12.426 1.00 66.12 130 ARG A N 1
ATOM 1030 C CA . ARG A 1 130 ? 9.518 -1.259 -11.561 1.00 66.12 130 ARG A CA 1
ATOM 1031 C C . ARG A 1 130 ? 10.651 -0.617 -10.765 1.00 66.12 130 ARG A C 1
ATOM 1033 O O . ARG A 1 130 ? 11.265 -1.333 -9.973 1.00 66.12 130 ARG A O 1
ATOM 1040 N N . PRO A 1 131 ? 10.941 0.683 -10.941 1.00 56.00 131 PRO A N 1
ATOM 1041 C CA . PRO A 1 131 ? 12.027 1.315 -10.215 1.00 56.00 131 PRO A CA 1
ATOM 1042 C C . PRO A 1 131 ? 11.765 1.241 -8.713 1.00 56.00 131 PRO A C 1
ATOM 1044 O O . PRO A 1 131 ? 10.685 1.586 -8.227 1.00 56.00 131 PRO A O 1
ATOM 1047 N N . ALA A 1 132 ? 12.769 0.769 -7.987 1.00 52.44 132 ALA A N 1
ATOM 1048 C CA . ALA A 1 132 ? 12.860 0.939 -6.549 1.00 52.44 132 ALA A CA 1
ATOM 1049 C C . ALA A 1 132 ? 13.368 2.353 -6.224 1.00 52.44 132 ALA A C 1
ATOM 1051 O O . ALA A 1 132 ? 13.947 3.027 -7.077 1.00 52.44 132 ALA A O 1
ATOM 1052 N N . TYR A 1 133 ? 13.171 2.803 -4.984 1.00 51.09 133 TYR A N 1
ATOM 1053 C CA . TYR A 1 133 ? 13.796 4.037 -4.518 1.00 51.09 133 TYR A CA 1
ATOM 1054 C C . TYR A 1 133 ? 15.319 3.828 -4.466 1.00 51.09 133 TYR A C 1
ATOM 1056 O O . TYR A 1 133 ? 15.776 2.957 -3.727 1.00 51.09 133 TYR A O 1
ATOM 1064 N N . PRO A 1 134 ? 16.121 4.626 -5.189 1.00 46.09 134 PRO A N 1
ATOM 1065 C CA . PRO A 1 134 ? 17.559 4.382 -5.306 1.00 46.09 134 PRO A CA 1
ATOM 1066 C C . PRO A 1 134 ? 18.303 4.415 -3.957 1.00 46.09 134 PRO A C 1
ATOM 1068 O O . PRO A 1 134 ? 19.290 3.704 -3.796 1.00 46.09 134 PRO A O 1
ATOM 1071 N N . ASP A 1 135 ? 17.785 5.148 -2.964 1.00 47.78 135 ASP A N 1
ATOM 1072 C CA . ASP A 1 135 ? 18.479 5.399 -1.690 1.00 47.78 135 ASP A CA 1
ATOM 1073 C C . ASP A 1 135 ? 17.885 4.658 -0.477 1.00 47.78 135 ASP A C 1
ATOM 1075 O O . ASP A 1 135 ? 18.288 4.893 0.664 1.00 47.78 135 ASP A O 1
ATOM 1079 N N . LEU A 1 136 ? 16.900 3.774 -0.680 1.00 43.19 136 LEU A N 1
ATOM 1080 C CA . LEU A 1 136 ? 16.254 3.037 0.411 1.00 43.19 136 LEU A CA 1
ATOM 1081 C C . LEU A 1 136 ? 16.451 1.526 0.236 1.00 43.19 136 LEU A C 1
ATOM 1083 O O . LEU A 1 136 ? 15.782 0.934 -0.612 1.00 43.19 136 LEU A O 1
ATOM 1087 N N . PRO A 1 137 ? 17.269 0.868 1.086 1.00 41.31 137 PRO A N 1
ATOM 1088 C CA . PRO A 1 137 ? 17.473 -0.586 1.040 1.00 41.31 137 PRO A CA 1
ATOM 1089 C C . PRO A 1 137 ? 16.191 -1.387 1.325 1.00 41.31 137 PRO A C 1
ATOM 1091 O O . PRO A 1 137 ? 16.125 -2.580 1.053 1.00 41.31 137 PRO A O 1
ATOM 1094 N N . THR A 1 138 ? 15.158 -0.730 1.861 1.00 37.53 138 THR A N 1
ATOM 1095 C CA . THR A 1 138 ? 13.819 -1.290 2.095 1.00 37.53 138 THR A CA 1
ATOM 1096 C C . THR A 1 138 ? 12.870 -1.123 0.920 1.00 37.53 138 THR A C 1
ATOM 1098 O O . THR A 1 138 ? 11.795 -1.721 0.915 1.00 37.53 138 THR A O 1
ATOM 1101 N N . SER A 1 139 ? 13.239 -0.325 -0.082 1.00 44.38 139 SER A N 1
ATOM 1102 C CA . SER A 1 139 ? 12.511 -0.304 -1.336 1.00 44.38 139 SER A CA 1
ATOM 1103 C C . SER A 1 139 ? 12.926 -1.529 -2.135 1.00 44.38 139 SER A C 1
ATOM 1105 O O . SER A 1 139 ? 13.751 -1.520 -3.039 1.00 44.38 139 SER A O 1
ATOM 1107 N N . VAL A 1 140 ? 12.321 -2.651 -1.786 1.00 39.47 140 VAL A N 1
ATOM 1108 C CA . VAL A 1 140 ? 12.307 -3.813 -2.662 1.00 39.47 140 VAL A CA 1
ATOM 1109 C C . VAL A 1 140 ? 11.271 -3.513 -3.750 1.00 39.47 140 VAL A C 1
ATOM 1111 O O . VAL A 1 140 ? 10.288 -4.230 -3.896 1.00 39.47 140 VAL A O 1
ATOM 1114 N N . GLY A 1 141 ? 11.404 -2.385 -4.469 1.00 45.81 141 GLY A N 1
ATOM 1115 C CA . GLY A 1 141 ? 10.663 -2.216 -5.717 1.00 45.81 141 GLY A CA 1
ATOM 1116 C C . GLY A 1 141 ? 11.008 -3.443 -6.536 1.00 45.81 141 GLY A C 1
ATOM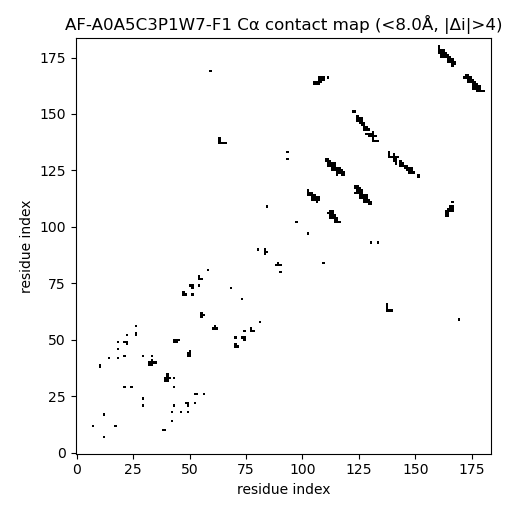 1117 O O . GLY A 1 141 ? 12.204 -3.670 -6.678 1.00 45.81 141 GLY A O 1
ATOM 1118 N N . LEU A 1 142 ? 9.994 -4.266 -6.870 1.00 41.72 142 LEU A N 1
ATOM 1119 C CA . LEU A 1 142 ? 10.104 -5.619 -7.450 1.00 41.72 142 LEU A CA 1
ATOM 1120 C C . LEU A 1 142 ? 11.545 -5.894 -7.878 1.00 41.72 142 LEU A C 1
ATOM 1122 O O . LEU A 1 142 ? 11.877 -5.500 -8.992 1.00 41.72 142 LEU A O 1
ATOM 1126 N N . GLN A 1 143 ? 12.389 -6.412 -6.962 1.00 43.59 143 GLN A N 1
ATOM 1127 C CA . GLN A 1 143 ? 13.836 -6.623 -7.164 1.00 43.59 143 GLN A CA 1
ATOM 1128 C C . GLN A 1 143 ? 13.993 -7.241 -8.534 1.00 43.59 143 GLN A C 1
ATOM 1130 O O . GLN A 1 143 ? 13.602 -8.399 -8.651 1.00 43.59 143 GLN A O 1
ATOM 1135 N N . GLY A 1 144 ? 14.379 -6.419 -9.529 1.00 41.12 144 GLY A N 1
ATOM 1136 C CA . GLY A 1 144 ? 13.905 -6.524 -10.915 1.00 41.12 144 GLY A CA 1
ATOM 1137 C C . GLY A 1 144 ? 13.257 -7.866 -11.171 1.00 41.12 144 GLY A C 1
ATOM 1138 O O . GLY A 1 144 ? 14.006 -8.805 -11.426 1.00 41.12 144 GLY A O 1
ATOM 1139 N N . ILE A 1 145 ? 11.933 -7.995 -10.965 1.00 39.03 145 ILE A N 1
ATOM 1140 C CA . ILE A 1 145 ? 11.302 -9.294 -11.190 1.00 39.03 145 ILE A CA 1
ATOM 1141 C C . ILE A 1 145 ? 11.538 -9.577 -12.666 1.00 39.03 145 ILE A C 1
ATOM 1143 O O . ILE A 1 145 ? 10.916 -8.998 -13.555 1.00 39.03 145 ILE A O 1
ATOM 1147 N N . LEU A 1 146 ? 12.511 -10.449 -12.901 1.00 38.62 146 LEU A N 1
ATOM 1148 C CA . LEU A 1 146 ? 12.852 -10.980 -14.194 1.00 38.62 146 LEU A CA 1
ATOM 1149 C C . LEU A 1 146 ? 11.758 -12.002 -14.472 1.00 38.62 146 LEU A C 1
ATOM 1151 O O . LEU A 1 146 ? 11.941 -13.212 -14.376 1.00 38.62 146 LEU A O 1
ATOM 1155 N N . ARG A 1 147 ? 10.548 -11.501 -14.719 1.00 41.16 147 ARG A N 1
ATOM 1156 C CA . ARG A 1 147 ? 9.539 -12.290 -15.395 1.00 41.16 147 ARG A CA 1
ATOM 1157 C C . ARG A 1 147 ? 10.000 -12.322 -16.828 1.00 41.16 147 ARG A C 1
ATOM 1159 O O . ARG A 1 147 ? 9.646 -11.461 -17.622 1.00 41.16 147 ARG A O 1
ATOM 1166 N N . THR A 1 148 ? 10.810 -13.326 -17.137 1.00 39.97 148 THR A N 1
ATOM 1167 C CA . THR A 1 148 ? 10.893 -13.813 -18.501 1.00 39.97 148 THR A CA 1
ATOM 1168 C C . THR A 1 148 ? 9.470 -14.219 -18.863 1.00 39.97 148 THR A C 1
ATOM 1170 O O . THR A 1 148 ? 8.982 -15.256 -18.410 1.00 39.97 148 THR A O 1
ATOM 1173 N N . LEU A 1 149 ? 8.766 -13.363 -19.605 1.00 43.88 149 LEU A N 1
ATOM 1174 C CA . LEU A 1 149 ? 7.454 -13.672 -20.162 1.00 43.88 149 LEU A CA 1
ATOM 1175 C C . LEU A 1 149 ? 7.647 -14.737 -21.253 1.00 43.88 149 LEU A C 1
ATOM 1177 O O . LEU A 1 149 ? 7.581 -14.463 -22.443 1.00 43.88 149 LEU A O 1
ATOM 1181 N N . SER A 1 150 ? 7.920 -15.977 -20.843 1.00 39.84 150 SER A N 1
ATOM 1182 C CA . SER A 1 150 ? 8.072 -17.138 -21.728 1.00 39.84 150 SER A CA 1
ATOM 1183 C C . SER A 1 150 ? 6.736 -17.612 -22.309 1.00 39.84 150 SER A C 1
ATOM 1185 O O . SER A 1 150 ? 6.700 -18.512 -23.145 1.00 39.84 150 SER A O 1
ATOM 1187 N N . ALA A 1 151 ? 5.627 -16.999 -21.881 1.00 39.25 151 ALA A N 1
ATOM 1188 C CA . ALA A 1 151 ? 4.278 -17.308 -22.335 1.00 39.25 151 ALA A CA 1
ATOM 1189 C C . ALA A 1 151 ? 3.958 -16.757 -23.734 1.00 39.25 151 ALA A C 1
ATOM 1191 O O . ALA A 1 151 ? 2.849 -16.965 -24.225 1.00 39.25 151 ALA A O 1
ATOM 1192 N N . TRP A 1 152 ? 4.907 -16.097 -24.406 1.00 46.28 152 TRP A N 1
ATOM 1193 C CA . TRP A 1 152 ? 4.725 -15.686 -25.793 1.00 46.28 152 TRP A CA 1
ATOM 1194 C C . TRP A 1 152 ? 4.944 -16.870 -26.738 1.00 46.28 152 TRP A C 1
ATOM 1196 O O . TRP A 1 152 ? 5.939 -16.977 -27.448 1.00 46.28 152 TRP A O 1
ATOM 1206 N N . ARG A 1 153 ? 3.985 -17.800 -26.751 1.00 39.53 153 ARG A N 1
ATOM 1207 C CA . ARG A 1 153 ? 3.865 -18.737 -27.866 1.00 39.53 153 ARG A CA 1
ATOM 1208 C C . ARG A 1 153 ? 3.231 -17.997 -29.037 1.00 39.53 153 ARG A C 1
ATOM 1210 O O . ARG A 1 153 ? 2.016 -17.854 -29.106 1.00 39.53 153 ARG A O 1
ATOM 1217 N N . SER A 1 154 ? 4.110 -17.565 -29.941 1.00 42.97 154 SER A N 1
ATOM 1218 C CA . SER A 1 154 ? 3.871 -17.421 -31.381 1.00 42.97 154 SER A CA 1
ATOM 1219 C C . SER A 1 154 ? 2.700 -16.526 -31.803 1.00 42.97 154 SER A C 1
ATOM 1221 O O . SER A 1 154 ? 1.618 -17.042 -32.074 1.00 42.97 154 SER A O 1
ATOM 1223 N N . SER A 1 155 ? 2.942 -15.218 -31.975 1.00 43.25 155 SER A N 1
ATOM 1224 C CA . SER A 1 155 ? 2.161 -14.416 -32.945 1.00 43.25 155 SER A CA 1
ATOM 1225 C C . SER A 1 155 ? 2.701 -13.019 -33.305 1.00 43.25 155 SER A C 1
ATOM 1227 O O . SER A 1 155 ? 2.082 -12.368 -34.137 1.00 43.25 155 SER A O 1
ATOM 1229 N N . GLY A 1 156 ? 3.828 -12.540 -32.762 1.00 46.03 156 GLY A N 1
ATOM 1230 C CA . GLY A 1 156 ? 4.401 -11.240 -33.152 1.00 46.03 156 GLY A CA 1
ATOM 1231 C C . GLY A 1 156 ? 5.840 -11.381 -33.633 1.00 46.03 156 GLY A C 1
ATOM 1232 O O . GLY A 1 156 ? 6.688 -11.836 -32.873 1.00 46.03 156 GLY A O 1
ATOM 1233 N N . SER A 1 157 ? 6.120 -11.011 -34.884 1.00 47.06 157 SER A N 1
ATOM 1234 C CA . SER A 1 157 ? 7.465 -11.097 -35.475 1.00 47.06 157 SER A CA 1
ATOM 1235 C C . SER A 1 157 ? 8.346 -9.871 -35.181 1.00 47.06 157 SER A C 1
ATOM 1237 O O . SER A 1 157 ? 9.517 -9.879 -35.550 1.00 47.06 157 SER A O 1
ATOM 1239 N N . SER A 1 158 ? 7.824 -8.815 -34.537 1.00 54.84 158 SER A N 1
ATOM 1240 C CA . SER A 1 158 ? 8.589 -7.587 -34.264 1.00 54.84 158 SER A CA 1
ATOM 1241 C C . SER A 1 158 ? 8.062 -6.766 -33.074 1.00 54.84 158 SER A C 1
ATOM 1243 O O . SER A 1 158 ? 6.855 -6.602 -32.908 1.00 54.84 158 SER A O 1
ATOM 1245 N N . THR A 1 159 ? 8.968 -6.174 -32.281 1.00 53.97 159 THR A N 1
ATOM 1246 C CA . THR A 1 159 ? 8.665 -5.156 -31.247 1.00 53.97 159 THR A CA 1
ATOM 1247 C C . THR A 1 159 ? 8.218 -3.812 -31.819 1.00 53.97 159 THR A C 1
ATOM 1249 O O . THR A 1 159 ? 7.625 -3.018 -31.087 1.00 53.97 159 THR A O 1
ATOM 1252 N N . ALA A 1 160 ? 8.467 -3.549 -33.109 1.00 56.16 160 ALA A N 1
ATOM 1253 C CA . ALA A 1 160 ? 8.103 -2.295 -33.776 1.00 56.16 160 ALA A CA 1
ATOM 1254 C C . ALA A 1 160 ? 6.584 -2.037 -33.795 1.00 56.16 160 ALA A C 1
ATOM 1256 O O . ALA A 1 160 ? 6.141 -0.913 -34.023 1.00 56.16 160 ALA A O 1
ATOM 1257 N N . GLU A 1 161 ? 5.786 -3.068 -33.524 1.00 64.00 161 GLU A N 1
ATOM 1258 C CA . GLU A 1 161 ? 4.331 -2.992 -33.468 1.00 64.00 161 GLU A CA 1
ATOM 1259 C C . GLU A 1 161 ? 3.811 -2.571 -32.084 1.00 64.00 161 GLU A C 1
ATOM 1261 O O . GLU A 1 161 ? 2.648 -2.206 -31.965 1.00 64.00 161 GLU A O 1
ATOM 1266 N N . ILE A 1 162 ? 4.617 -2.562 -31.016 1.00 68.44 162 ILE A N 1
ATOM 1267 C CA . ILE A 1 162 ? 4.117 -2.216 -29.675 1.00 68.44 162 ILE A CA 1
ATOM 1268 C C . ILE A 1 162 ? 3.847 -0.707 -29.574 1.00 68.44 162 ILE A C 1
ATOM 1270 O O . ILE A 1 162 ? 4.773 0.104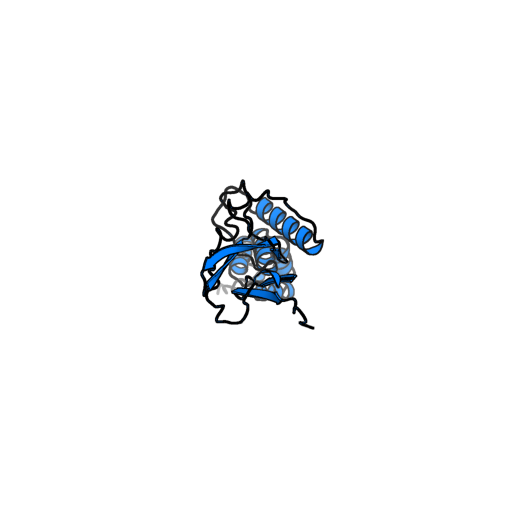 -29.543 1.00 68.44 162 ILE A O 1
ATOM 1274 N N . ARG A 1 163 ? 2.568 -0.323 -29.464 1.00 69.19 163 ARG A N 1
ATOM 1275 C CA . ARG A 1 163 ? 2.142 1.081 -29.314 1.00 69.19 163 ARG A CA 1
ATOM 1276 C C . ARG A 1 163 ? 2.039 1.531 -27.862 1.00 69.19 163 ARG A C 1
ATOM 1278 O O . ARG A 1 163 ? 2.333 2.682 -27.554 1.00 69.19 163 ARG A O 1
ATOM 1285 N N . SER A 1 164 ? 1.547 0.663 -26.982 1.00 68.38 164 SER A N 1
ATOM 1286 C CA . SER A 1 164 ? 1.302 0.984 -25.571 1.00 68.38 164 SER A CA 1
ATOM 1287 C C . SER A 1 164 ? 1.160 -0.291 -24.740 1.00 68.38 164 SER A C 1
ATOM 1289 O O . SER A 1 164 ? 0.919 -1.363 -25.293 1.00 68.38 164 SER A O 1
ATOM 1291 N N . GLY A 1 165 ? 1.282 -0.185 -23.417 1.00 72.75 165 GLY A N 1
ATOM 1292 C CA . GLY A 1 165 ? 1.113 -1.306 -22.499 1.00 72.75 165 GLY A CA 1
ATOM 1293 C C . GLY A 1 165 ? 0.597 -0.884 -21.123 1.00 72.75 165 GLY A C 1
ATOM 1294 O O . GLY A 1 165 ? 0.769 0.253 -20.679 1.00 72.75 165 GLY A O 1
ATOM 1295 N N . THR A 1 166 ? -0.050 -1.820 -20.439 1.00 70.69 166 THR A N 1
ATOM 1296 C CA . THR A 1 166 ? -0.477 -1.716 -19.043 1.00 70.69 166 THR A CA 1
ATOM 1297 C C . THR A 1 166 ? -0.142 -3.005 -18.300 1.00 70.69 166 THR A C 1
ATOM 1299 O O . THR A 1 166 ? 0.099 -4.048 -18.909 1.00 70.69 166 THR A O 1
ATOM 1302 N N . VAL A 1 167 ? -0.076 -2.931 -16.976 1.00 66.31 167 VAL A N 1
ATOM 1303 C CA . VAL A 1 167 ? 0.370 -4.028 -16.119 1.00 66.31 167 VAL A CA 1
ATOM 1304 C C . VAL A 1 167 ? -0.581 -4.136 -14.939 1.00 66.31 167 VAL A C 1
ATOM 1306 O O . VAL A 1 167 ? -0.834 -3.138 -14.266 1.00 66.31 167 VAL A O 1
ATOM 1309 N N . ASN A 1 168 ? -1.064 -5.348 -14.671 1.00 62.94 168 ASN A N 1
ATOM 1310 C CA . ASN A 1 168 ? -1.715 -5.696 -13.418 1.00 62.94 168 ASN A CA 1
ATOM 1311 C C . ASN A 1 168 ? -0.774 -6.596 -12.596 1.00 62.94 168 ASN A C 1
ATOM 1313 O O . ASN A 1 168 ? -0.715 -7.804 -12.841 1.00 62.94 168 ASN A O 1
ATOM 1317 N N . PRO A 1 169 ? -0.023 -6.040 -11.628 1.00 56.97 169 PRO A N 1
ATOM 1318 C CA . PRO A 1 169 ? 0.891 -6.829 -10.811 1.00 56.97 169 PRO A CA 1
ATOM 1319 C C . PRO A 1 169 ? 0.177 -7.771 -9.829 1.00 56.97 169 PRO A C 1
ATOM 1321 O O . PRO A 1 169 ? 0.804 -8.726 -9.382 1.00 56.97 169 PRO A O 1
ATOM 1324 N N . GLU A 1 170 ? -1.096 -7.531 -9.489 1.00 50.81 170 GLU A N 1
ATOM 1325 C CA . GLU A 1 170 ? -1.860 -8.386 -8.563 1.00 50.81 170 GLU A CA 1
ATOM 1326 C C . GLU A 1 170 ? -2.228 -9.729 -9.202 1.00 50.81 170 GLU A C 1
ATOM 1328 O O . GLU A 1 170 ? -2.200 -10.769 -8.547 1.00 50.81 170 GLU A O 1
ATOM 1333 N N . GLU A 1 171 ? -2.525 -9.704 -10.500 1.00 52.06 171 GLU A N 1
ATOM 1334 C CA . GLU A 1 171 ? -2.919 -10.877 -11.290 1.00 52.06 171 GLU A CA 1
ATOM 1335 C C . GLU A 1 171 ? -1.771 -11.441 -12.137 1.00 52.06 171 GLU A C 1
ATOM 1337 O O . GLU A 1 171 ? -1.970 -12.372 -12.912 1.00 52.06 171 GLU A O 1
ATOM 1342 N N . ASP A 1 172 ? -0.568 -10.882 -11.994 1.00 56.28 172 ASP A N 1
ATOM 1343 C CA . ASP A 1 172 ? 0.613 -11.251 -12.775 1.00 56.28 172 ASP A CA 1
ATOM 1344 C C . ASP A 1 172 ? 0.424 -11.104 -14.299 1.00 56.28 172 ASP A C 1
ATOM 1346 O O . ASP A 1 172 ? 0.893 -11.925 -15.090 1.00 56.28 172 ASP A O 1
ATOM 1350 N N . MET A 1 173 ? -0.275 -10.045 -14.724 1.00 59.81 173 MET A N 1
ATOM 1351 C CA . MET A 1 173 ? -0.614 -9.808 -16.129 1.00 59.81 173 MET A CA 1
ATOM 1352 C C . MET A 1 173 ? 0.057 -8.562 -16.704 1.00 59.81 173 MET A C 1
ATOM 1354 O O . MET A 1 173 ? 0.137 -7.511 -16.068 1.00 59.81 173 MET A O 1
ATOM 1358 N N . VAL A 1 174 ? 0.447 -8.654 -17.975 1.00 69.50 174 VAL A N 1
ATOM 1359 C CA . VAL A 1 174 ? 0.852 -7.517 -18.807 1.00 69.50 174 VAL A CA 1
ATOM 1360 C C . VAL A 1 174 ? -0.037 -7.510 -20.044 1.00 6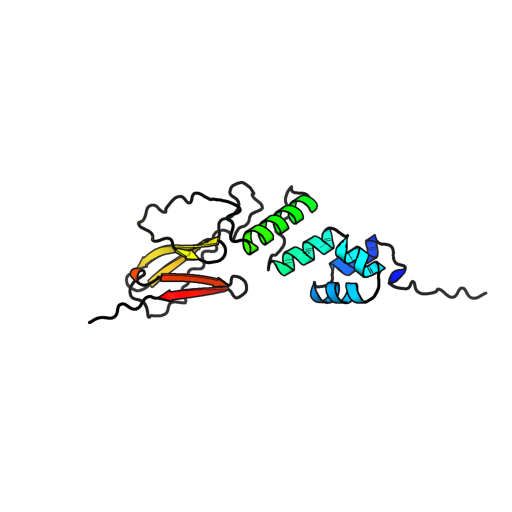9.50 174 VAL A C 1
ATOM 1362 O O . VAL A 1 174 ? -0.128 -8.517 -20.743 1.00 69.50 174 VAL A O 1
ATOM 1365 N N . ALA A 1 175 ? -0.695 -6.386 -20.316 1.00 72.75 175 ALA A N 1
ATOM 1366 C CA . ALA A 1 175 ? -1.486 -6.193 -21.523 1.00 72.75 175 ALA A CA 1
ATOM 1367 C C . ALA A 1 175 ? -0.771 -5.199 -22.437 1.00 72.75 175 ALA A C 1
ATOM 1369 O O . ALA A 1 175 ? -0.393 -4.109 -22.011 1.00 72.75 175 ALA A O 1
ATOM 1370 N N . ILE A 1 176 ? -0.574 -5.578 -23.695 1.00 73.50 176 ILE A N 1
ATOM 1371 C CA . ILE A 1 176 ? 0.178 -4.795 -24.675 1.00 73.50 176 ILE A CA 1
ATOM 1372 C C . ILE A 1 176 ? -0.720 -4.570 -25.885 1.00 73.50 176 ILE A C 1
ATOM 1374 O O . ILE A 1 176 ? -1.365 -5.497 -26.372 1.00 73.50 176 ILE A O 1
ATOM 1378 N N . LEU A 1 177 ? -0.765 -3.332 -26.365 1.00 71.81 177 LEU A N 1
ATOM 1379 C CA . 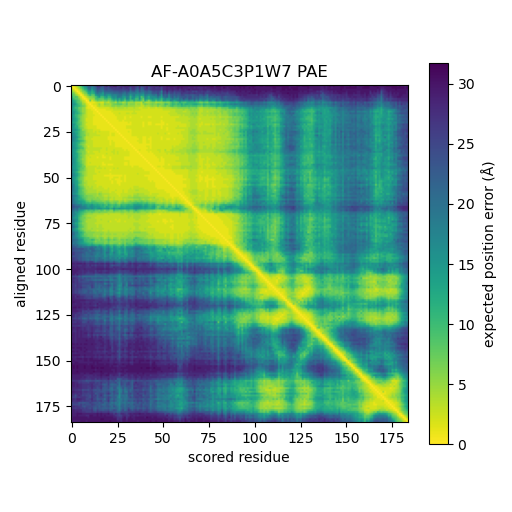LEU A 1 177 ? -1.457 -2.966 -27.588 1.00 71.81 177 LEU A CA 1
ATOM 1380 C C . LEU A 1 177 ? -0.476 -3.016 -28.761 1.00 71.81 177 LEU A C 1
ATOM 1382 O O . LEU A 1 177 ? 0.483 -2.239 -28.808 1.00 71.81 177 LEU A O 1
ATOM 1386 N N . LEU A 1 178 ? -0.759 -3.898 -29.717 1.00 71.00 178 LEU A N 1
ATOM 1387 C CA . LEU A 1 178 ? -0.056 -3.968 -30.993 1.00 71.00 178 LEU A CA 1
ATOM 1388 C C . LEU A 1 178 ? -0.711 -3.012 -32.000 1.00 71.00 178 LEU A C 1
ATOM 1390 O O . LEU A 1 178 ? -1.932 -2.889 -32.075 1.00 71.00 178 LEU A O 1
ATOM 1394 N N . GLY A 1 179 ? 0.106 -2.310 -32.768 1.00 65.56 179 GLY A N 1
ATOM 1395 C CA . GLY A 1 179 ? -0.287 -1.573 -33.950 1.00 65.56 179 GLY A CA 1
ATOM 1396 C C . GLY A 1 179 ? -0.218 -2.506 -35.145 1.00 65.56 179 GLY A C 1
ATOM 1397 O O . GLY A 1 179 ? 0.858 -2.983 -35.481 1.00 65.56 179 GLY A O 1
ATOM 1398 N N . HIS A 1 180 ? -1.349 -2.737 -35.801 1.00 56.62 180 HIS A N 1
ATOM 1399 C CA . HIS A 1 180 ? -1.350 -3.404 -37.094 1.00 56.62 180 HIS A CA 1
ATOM 1400 C C . HIS A 1 180 ? -0.663 -2.515 -38.135 1.00 56.62 180 HIS A C 1
ATOM 1402 O O . HIS A 1 180 ? -1.027 -1.349 -38.307 1.00 56.62 180 HIS A O 1
ATOM 1408 N N . THR A 1 181 ? 0.322 -3.069 -38.833 1.00 53.22 181 THR A N 1
ATOM 1409 C CA . THR A 1 181 ? 0.748 -2.577 -40.140 1.00 53.22 181 THR A CA 1
ATOM 1410 C C . THR A 1 181 ? -0.268 -3.086 -41.160 1.00 53.22 181 THR A C 1
ATOM 1412 O O . THR A 1 181 ? -0.238 -4.243 -41.572 1.00 53.22 181 THR A O 1
ATOM 1415 N N . GLU A 1 182 ? -1.237 -2.246 -41.535 1.00 46.53 182 GLU A N 1
ATOM 1416 C CA . GLU A 1 182 ? -2.043 -2.523 -42.726 1.00 46.53 182 GLU A CA 1
ATOM 1417 C C . GLU A 1 182 ? -1.082 -2.577 -43.919 1.00 46.53 182 GLU A C 1
ATOM 1419 O O . GLU A 1 182 ? -0.432 -1.591 -44.261 1.00 46.53 182 GLU A O 1
ATOM 1424 N N . SER A 1 183 ? -0.909 -3.775 -44.472 1.00 46.06 183 SER A N 1
ATOM 1425 C CA . SER A 1 183 ? -0.169 -3.987 -45.711 1.00 46.06 183 SER A CA 1
ATOM 1426 C C . SER A 1 183 ? -1.136 -3.686 -46.856 1.00 46.06 183 SER A C 1
ATOM 1428 O O . SER A 1 183 ? -2.088 -4.445 -47.040 1.00 46.06 183 SER A O 1
ATOM 1430 N N . GLU A 1 184 ? -0.938 -2.562 -47.550 1.00 37.00 184 GLU A N 1
ATOM 1431 C CA . GLU A 1 184 ? -1.556 -2.289 -48.863 1.00 37.00 184 GLU A CA 1
ATOM 1432 C C . GLU A 1 184 ? -1.077 -3.282 -49.932 1.00 37.00 184 GLU A C 1
ATOM 1434 O O . GLU A 1 184 ? 0.128 -3.637 -49.926 1.00 37.00 184 GLU A O 1
#

Nearest PDB structures (foldseek):
  3mks-assembly3_D  TM=4.332E-01  e=8.089E-03  Saccharomyces cerevisiae
  3v7d-assembly2_D  TM=4.330E-01  e=1.170E-02  Saccharomyces cerevisiae S288C
  7t1z-assembly1_B  TM=3.680E-01  e=4.369E-03  Homo sapiens
  7t1y-assembly1_B  TM=3.713E-01  e=6.322E-03  Homo sapiens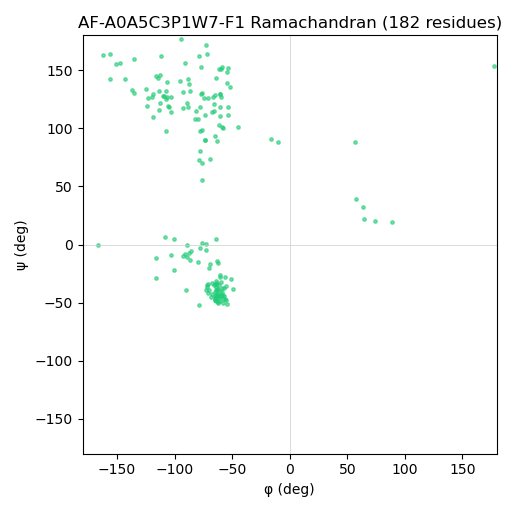
  2ovr-assembly1_B  TM=3.753E-01  e=9.149E-03  Homo sapiens

Foldseek 3Di:
DDDPPDDQDLLNDDLVVLLVVLLPDQVVVLVVQLVPDPSSVCSCVPPLSNLLRNLCVVVVHDQFPDDPDDSVRVNVVSVVVVVCLVVVHPPDDDDDDPPPDDWDWADARPQKIKIWPDDDQQDTFIFIDHDFDPPGPRRPRVVRPRPRVRVPDDDDPDPVQFDYWYDDVVVRDIDTHGHDPPDD

Secondary structure (DSSP, 8-state):
-----PPPPGGGS-HHHHHHHHHTS-HHHHHHHTTT-HHHHHHHHH-HHHHHHHHHHHTT--PPS--SS-HHHHHHHHHHHHHHHHHT--S--------SS---EEEETTTEEEEEEEE-SS-EEEEEE-PPPTT-TT--SSTT-----TT--S--S-GGGEEEEEEETTTTEEEEEEPP----

Sequence (184 aa):
MELHHRRPVFSELATELLTKILSELNVGDLTRCKRVCRRLNELVITDLSLLYKMELDLAGMIDGPAGGADLRVRLERLRARNEAWDMGLPLHTVMLQSPDYSTSVWQCTGGFFLYEEGTTADNMQLKLHRPAYPDLPTSVGLQGILRTLSAWRSSGSSTAEIRSGTVNPEEDMVAILLGHTESE

InterPro domains:
  IPR001810 F-box domain [PF12937] (15-50)
  IPR001810 F-box domain [PS50181] (7-55)
  IPR036047 F-box-like domain superfamily [SSF81383] (7-50)

Solvent-accessible surface area (backbone atoms only — not comparable to full-atom values): 11642 Å² total; per-residue (Å²): 138,83,81,78,78,72,76,79,50,81,90,67,56,56,67,71,59,49,50,56,57,54,63,74,48,56,63,72,55,49,60,52,42,42,73,72,41,70,69,48,26,51,46,52,77,65,37,66,69,46,42,40,52,46,54,29,57,76,67,78,48,78,88,65,73,93,59,95,68,55,71,66,59,52,41,52,53,51,49,55,49,53,51,26,58,78,69,72,45,80,87,71,88,79,87,73,80,73,65,101,55,101,56,67,75,44,73,24,58,89,69,31,35,39,31,60,77,48,78,52,103,90,49,68,36,45,34,49,36,39,77,40,54,92,89,39,96,62,43,66,30,51,70,65,48,75,50,65,54,76,79,72,76,79,88,76,96,58,76,88,28,62,74,48,42,40,60,42,79,91,78,74,42,75,50,71,43,71,51,82,79,83,79,129